Protein AF-A0A976CBL6-F1 (afdb_monomer_lite)

Radius of gyration: 18.39 Å; chains: 1; bounding box: 48×45×44 Å

Structure (mmCIF, N/CA/C/O backbone):
data_AF-A0A976CBL6-F1
#
_entry.id   AF-A0A976CBL6-F1
#
loop_
_atom_site.group_PDB
_atom_site.id
_atom_site.type_symbol
_atom_site.label_atom_id
_atom_site.label_alt_id
_atom_site.label_comp_id
_atom_site.label_asym_id
_atom_site.label_entity_id
_atom_site.label_seq_id
_atom_site.pdbx_PDB_ins_code
_atom_site.Cartn_x
_atom_site.Cartn_y
_atom_site.Cartn_z
_atom_site.occupancy
_atom_site.B_iso_or_equiv
_atom_site.auth_seq_id
_atom_site.auth_comp_id
_atom_site.auth_asym_id
_atom_site.auth_atom_id
_atom_site.pdbx_PDB_model_num
ATOM 1 N N . MET A 1 1 ? -23.216 -5.725 12.776 1.00 38.34 1 MET A N 1
ATOM 2 C CA . MET A 1 1 ? -23.024 -4.599 13.719 1.00 38.34 1 MET A CA 1
ATOM 3 C C . MET A 1 1 ? -21.665 -3.969 13.418 1.00 38.34 1 MET A C 1
ATOM 5 O O . MET A 1 1 ? -20.668 -4.472 13.912 1.00 38.34 1 MET A O 1
ATOM 9 N N . SER A 1 2 ? -21.585 -2.977 12.523 1.00 38.09 2 SER A N 1
ATOM 10 C CA . SER A 1 2 ? -20.286 -2.574 11.928 1.00 38.09 2 SER A CA 1
ATOM 11 C C . SER A 1 2 ? -20.142 -1.092 11.556 1.00 38.09 2 SER A C 1
ATOM 13 O O . SER A 1 2 ? -19.028 -0.582 11.538 1.00 38.09 2 SER A O 1
ATOM 15 N N . ASN A 1 3 ? -21.238 -0.377 11.289 1.00 42.91 3 ASN A N 1
ATOM 16 C CA . ASN A 1 3 ? -21.164 0.936 10.628 1.00 42.91 3 ASN A CA 1
ATOM 17 C C . ASN A 1 3 ? -20.915 2.118 11.585 1.00 42.91 3 ASN A C 1
ATOM 19 O O . ASN A 1 3 ? -20.744 3.242 11.130 1.00 42.91 3 ASN A O 1
ATOM 23 N N . ILE A 1 4 ? -20.892 1.883 12.901 1.00 43.78 4 ILE A N 1
ATOM 24 C CA . ILE A 1 4 ? -20.602 2.919 13.910 1.00 43.78 4 ILE A CA 1
ATOM 25 C C . ILE A 1 4 ? -19.087 3.167 14.001 1.00 43.78 4 ILE A C 1
ATOM 27 O O . ILE A 1 4 ? -18.643 4.292 14.195 1.00 43.78 4 ILE A O 1
ATOM 31 N N . THR A 1 5 ? -18.285 2.115 13.829 1.00 59.94 5 THR A N 1
ATOM 32 C CA . THR A 1 5 ? -16.852 2.111 14.138 1.00 59.94 5 THR A CA 1
ATOM 33 C C . THR A 1 5 ? -16.005 2.902 13.144 1.00 59.94 5 THR A C 1
ATOM 35 O O . THR A 1 5 ? -15.215 3.744 13.560 1.00 59.94 5 THR A O 1
ATOM 38 N N . ILE A 1 6 ? -16.154 2.641 11.841 1.00 54.28 6 ILE A N 1
ATOM 39 C CA . ILE A 1 6 ? -15.352 3.333 10.819 1.00 54.28 6 ILE A CA 1
ATOM 40 C C . ILE A 1 6 ? -15.914 4.737 10.564 1.00 54.28 6 ILE A C 1
ATOM 42 O O . ILE A 1 6 ? -15.155 5.688 10.434 1.00 54.28 6 ILE A O 1
ATOM 46 N N . LYS A 1 7 ? -17.240 4.916 10.654 1.00 60.06 7 LYS A N 1
ATOM 47 C CA . LYS A 1 7 ? -17.870 6.241 10.576 1.00 60.06 7 LYS A CA 1
ATOM 48 C C . LYS A 1 7 ? -17.465 7.176 11.726 1.00 60.06 7 LYS A C 1
ATOM 50 O O . LYS A 1 7 ? -17.404 8.383 11.527 1.00 60.06 7 LYS A O 1
ATOM 55 N N . ALA A 1 8 ? -17.132 6.644 12.904 1.00 59.81 8 ALA A N 1
ATOM 56 C CA . ALA A 1 8 ? -16.505 7.435 13.964 1.00 59.81 8 ALA A CA 1
ATOM 57 C C . ALA A 1 8 ? -15.086 7.895 13.573 1.00 59.81 8 ALA A C 1
ATOM 59 O O . ALA A 1 8 ? -14.796 9.077 13.697 1.00 59.81 8 ALA A O 1
ATOM 60 N N . LEU A 1 9 ? -14.249 7.014 13.004 1.00 61.12 9 LEU A N 1
ATOM 61 C CA . LEU A 1 9 ? -12.934 7.398 12.459 1.00 61.12 9 LEU A CA 1
ATOM 62 C C . LEU A 1 9 ? -13.046 8.458 11.344 1.00 61.12 9 LEU A C 1
ATOM 64 O O . LEU A 1 9 ? -12.246 9.388 11.322 1.00 61.12 9 LEU A O 1
ATOM 68 N N . GLN A 1 10 ? -14.041 8.349 10.454 1.00 62.66 10 GLN A N 1
ATOM 69 C CA . GLN A 1 10 ? -14.337 9.372 9.439 1.00 62.66 10 GLN A CA 1
ATOM 70 C C . GLN A 1 10 ? -14.696 10.716 10.088 1.00 62.66 10 GLN A C 1
ATOM 72 O O . GLN A 1 10 ? -14.130 11.741 9.723 1.00 62.66 10 GLN A O 1
ATOM 77 N N . ASN A 1 11 ? -15.618 10.721 11.057 1.00 62.84 11 ASN A N 1
ATOM 78 C CA . ASN A 1 11 ? -16.069 11.941 11.729 1.00 62.84 11 ASN A CA 1
ATOM 79 C C . ASN A 1 11 ? -14.934 12.623 12.510 1.00 62.84 11 ASN A C 1
ATOM 81 O O . ASN A 1 11 ? -14.744 13.829 12.360 1.00 62.84 11 ASN A O 1
ATOM 85 N N . ASP A 1 12 ? -14.169 11.857 13.295 1.00 63.75 12 ASP A N 1
ATOM 86 C CA . ASP A 1 12 ? -13.005 12.346 14.043 1.00 63.75 12 ASP A CA 1
ATOM 87 C C . ASP A 1 12 ? -11.963 12.950 13.080 1.00 63.75 12 ASP A C 1
ATOM 89 O O . ASP A 1 12 ? -11.396 14.008 13.360 1.00 63.75 12 ASP A O 1
ATOM 93 N N . LEU A 1 13 ? -11.746 12.328 11.911 1.00 60.81 13 LEU A N 1
ATOM 94 C CA . LEU A 1 13 ? -10.816 12.838 10.904 1.00 60.81 13 LEU A CA 1
ATOM 95 C C . LEU A 1 13 ? -11.331 14.095 10.187 1.00 60.81 13 LEU A C 1
ATOM 97 O O . LEU A 1 13 ? -10.558 15.023 9.971 1.00 60.81 13 LEU A O 1
ATOM 101 N N . ILE A 1 14 ? -12.616 14.154 9.830 1.00 62.97 14 ILE A N 1
ATOM 102 C CA . ILE A 1 14 ? -13.220 15.334 9.190 1.00 62.97 14 ILE A CA 1
ATOM 103 C C . ILE A 1 14 ? -13.190 16.530 10.152 1.00 62.97 14 ILE A C 1
ATOM 105 O O . ILE A 1 14 ? -12.855 17.638 9.733 1.00 62.97 14 ILE A O 1
ATOM 109 N N . GLN A 1 15 ? -13.459 16.312 11.445 1.00 59.25 15 GLN A N 1
ATOM 110 C CA . GLN A 1 15 ? -13.287 17.344 12.473 1.00 59.25 15 GLN A CA 1
ATOM 111 C C . GLN A 1 15 ? -11.822 17.763 12.627 1.00 59.25 15 GLN A C 1
ATOM 113 O O . GLN A 1 15 ? -11.553 18.956 12.741 1.00 59.25 15 GLN A O 1
ATOM 118 N N . TRP A 1 16 ? -10.873 16.819 12.584 1.00 57.47 16 TRP A N 1
ATOM 119 C CA . TRP A 1 16 ? -9.447 17.144 12.630 1.00 57.47 16 TRP A CA 1
ATOM 120 C C . TRP A 1 16 ? -9.010 17.984 11.425 1.00 57.47 16 TRP A C 1
ATOM 122 O O . TRP A 1 16 ? -8.455 19.056 11.631 1.00 57.47 16 TRP A O 1
ATOM 132 N N . ILE A 1 17 ? -9.316 17.569 10.189 1.00 52.81 17 ILE A N 1
ATOM 133 C CA . ILE A 1 17 ? -8.960 18.316 8.967 1.00 52.81 17 ILE A CA 1
ATOM 134 C C . ILE A 1 17 ? -9.628 19.696 8.943 1.00 52.81 17 ILE A C 1
ATOM 136 O O . ILE A 1 17 ? -8.964 20.680 8.622 1.00 52.81 17 ILE A O 1
ATOM 140 N N . GLY A 1 18 ? -10.898 19.794 9.350 1.00 54.34 18 GLY A N 1
ATOM 141 C CA . GLY A 1 18 ? -11.602 21.072 9.509 1.00 54.34 18 GLY A CA 1
ATOM 142 C C . GLY A 1 18 ? -11.024 21.986 10.600 1.00 54.34 18 GLY A C 1
ATOM 143 O O . GLY A 1 18 ? -11.320 23.177 10.604 1.00 54.34 18 GLY A O 1
ATOM 144 N N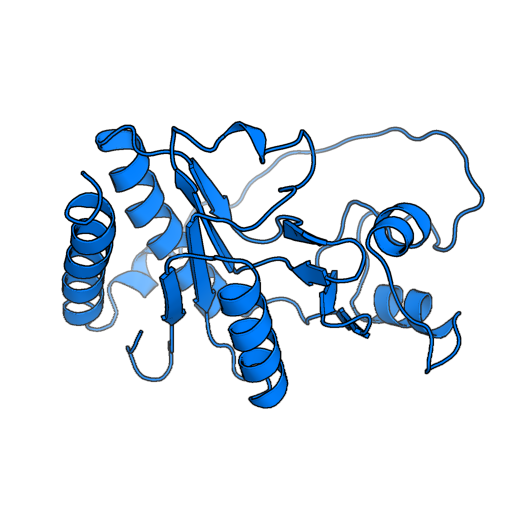 . ALA A 1 19 ? -10.186 21.449 11.493 1.00 50.44 19 ALA A N 1
ATOM 145 C CA . ALA A 1 19 ? -9.440 22.183 12.512 1.00 50.44 19 ALA A CA 1
ATOM 146 C C . ALA A 1 19 ? -7.949 22.393 12.157 1.00 50.44 19 ALA A C 1
ATOM 148 O O . ALA A 1 19 ? -7.219 22.983 12.956 1.00 50.44 19 ALA A O 1
ATOM 149 N N . ILE A 1 20 ? -7.480 21.953 10.977 1.00 50.03 20 ILE A N 1
ATOM 150 C CA . ILE A 1 20 ? -6.146 22.309 10.466 1.00 50.03 20 ILE A CA 1
ATOM 151 C C . ILE A 1 20 ? -6.212 23.711 9.857 1.00 50.03 20 ILE A C 1
ATOM 153 O O . ILE A 1 20 ? -6.393 23.888 8.646 1.00 50.03 20 ILE A O 1
ATOM 157 N N . ASP A 1 21 ? -5.995 24.700 10.718 1.00 48.44 21 ASP A N 1
ATOM 158 C CA . ASP A 1 21 ? -5.453 25.991 10.311 1.00 48.44 21 ASP A CA 1
ATOM 159 C C . ASP A 1 21 ? -3.973 26.119 10.729 1.00 48.44 21 ASP A C 1
ATOM 161 O O . ASP A 1 21 ? -3.437 25.288 11.469 1.00 48.44 21 ASP A O 1
ATOM 165 N N . ASP A 1 22 ? -3.270 27.084 10.144 1.00 59.41 22 ASP A N 1
ATOM 166 C CA . ASP A 1 22 ? -1.825 26.983 9.923 1.00 59.41 22 ASP A CA 1
ATOM 167 C C . ASP A 1 22 ? -0.893 27.136 11.152 1.00 59.41 22 ASP A C 1
ATOM 169 O O . ASP A 1 22 ? -1.266 27.500 12.267 1.00 59.41 22 ASP A O 1
ATOM 173 N N . ALA A 1 23 ? 0.395 26.860 10.908 1.00 41.91 23 ALA A N 1
ATOM 174 C CA . ALA A 1 23 ? 1.555 27.086 11.787 1.00 41.91 23 ALA A CA 1
ATOM 175 C C . ALA A 1 23 ? 1.731 26.217 13.056 1.00 41.91 23 ALA A C 1
ATOM 177 O O . ALA A 1 23 ? 2.869 26.088 13.514 1.00 41.91 23 ALA A O 1
ATOM 178 N N . ALA A 1 24 ? 0.700 25.569 13.611 1.00 41.03 24 ALA A N 1
ATOM 179 C CA . ALA A 1 24 ? 0.871 24.732 14.813 1.00 41.03 24 ALA A CA 1
ATOM 180 C C . ALA A 1 24 ? 1.770 23.496 14.570 1.00 41.03 24 ALA A C 1
ATOM 182 O O . ALA A 1 24 ? 2.713 23.247 15.325 1.00 41.03 24 ALA A O 1
ATOM 183 N N . VAL A 1 25 ? 1.520 22.761 13.478 1.00 46.16 25 VAL A N 1
ATOM 184 C CA . VAL A 1 25 ? 2.235 21.519 13.106 1.00 46.16 25 VAL A CA 1
ATOM 185 C C . VAL A 1 25 ? 3.737 21.762 12.896 1.00 46.16 25 VAL A C 1
ATOM 187 O O . VAL A 1 25 ? 4.574 20.993 13.371 1.00 46.16 25 VAL A O 1
ATOM 190 N N . LEU A 1 26 ? 4.093 22.892 12.273 1.00 39.62 26 LEU A N 1
ATOM 191 C CA . LEU A 1 26 ? 5.479 23.286 11.985 1.00 39.62 26 LEU A CA 1
ATOM 192 C C . LEU A 1 26 ? 6.365 23.405 13.237 1.00 39.62 26 LEU A C 1
ATOM 194 O O . LEU A 1 26 ? 7.584 23.259 13.144 1.00 39.62 26 LEU A O 1
ATOM 198 N N . LYS A 1 27 ? 5.783 23.673 14.413 1.00 37.91 27 LYS A N 1
ATOM 199 C CA . LYS A 1 27 ? 6.546 24.018 15.622 1.00 37.91 27 LYS A CA 1
ATOM 200 C C . LYS A 1 27 ? 7.119 22.805 16.368 1.00 37.91 27 LYS A C 1
ATOM 202 O O . LYS A 1 27 ? 8.095 22.957 17.099 1.00 37.91 27 LYS A O 1
ATOM 207 N N . ASN A 1 28 ? 6.572 21.607 16.148 1.00 34.94 28 ASN A N 1
ATOM 208 C CA . ASN A 1 28 ? 7.024 20.372 16.807 1.00 34.94 28 ASN A CA 1
ATOM 209 C C . ASN A 1 28 ? 8.210 19.680 16.098 1.00 34.94 28 ASN A C 1
ATOM 211 O O . ASN A 1 28 ? 8.782 18.736 16.639 1.00 34.94 28 ASN A O 1
ATOM 215 N N . LEU A 1 29 ? 8.629 20.158 14.921 1.00 38.09 29 LEU A N 1
ATOM 216 C CA . LEU A 1 29 ? 9.638 19.510 14.064 1.00 38.09 29 LEU A CA 1
ATOM 217 C C . LEU A 1 29 ? 11.110 19.734 14.488 1.00 38.09 29 LEU A C 1
ATOM 219 O O . LEU A 1 29 ? 12.025 19.337 13.767 1.00 38.09 29 LEU A O 1
ATOM 223 N N . LEU A 1 30 ? 11.368 20.374 15.637 1.00 29.70 30 LEU A N 1
ATOM 224 C CA . LEU A 1 30 ? 12.698 20.888 16.018 1.00 29.70 30 LEU A CA 1
ATOM 225 C C . LEU A 1 30 ? 13.431 20.119 17.139 1.00 29.70 30 LEU A C 1
ATOM 227 O O . LEU A 1 30 ? 14.377 20.642 17.735 1.00 29.70 30 LEU A O 1
ATOM 231 N N . HIS A 1 31 ? 13.052 18.867 17.420 1.00 29.44 31 HIS A N 1
ATOM 232 C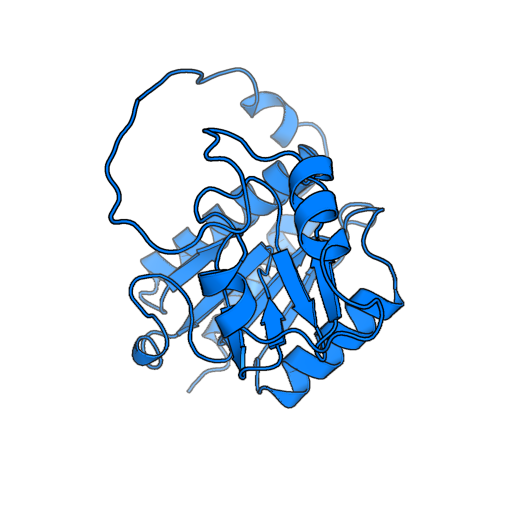 CA . HIS A 1 31 ? 13.790 18.002 18.353 1.00 29.44 31 HIS A CA 1
ATOM 233 C C . HIS A 1 31 ? 13.786 16.511 17.966 1.00 29.44 31 HIS A C 1
ATOM 235 O O . HIS A 1 31 ? 13.043 16.089 17.091 1.00 29.44 31 HIS A O 1
ATOM 241 N N . LEU A 1 32 ? 14.622 15.727 18.668 1.00 28.44 32 LEU A N 1
ATOM 242 C CA . LEU A 1 32 ? 14.787 14.259 18.582 1.00 28.44 32 LEU A CA 1
ATOM 243 C C . LEU A 1 32 ? 15.548 13.721 17.344 1.00 28.44 32 LEU A C 1
ATOM 245 O O . LEU A 1 32 ? 14.972 13.350 16.327 1.00 28.44 32 LEU A O 1
ATOM 249 N N . LYS A 1 33 ? 16.880 13.568 17.471 1.00 29.94 33 LYS A N 1
ATOM 250 C CA . LYS A 1 33 ? 17.731 12.884 16.471 1.00 29.94 33 LYS A CA 1
ATOM 251 C C . LYS A 1 33 ? 18.867 12.067 17.119 1.00 29.94 33 LYS A C 1
ATOM 253 O O . LYS A 1 33 ? 19.896 12.637 17.473 1.00 29.94 33 LYS A O 1
ATOM 258 N N . LYS A 1 34 ? 18.665 10.746 17.284 1.00 29.28 34 LYS A N 1
ATOM 259 C CA . LYS A 1 34 ? 19.616 9.641 17.634 1.00 29.28 34 LYS A CA 1
ATOM 260 C C . LYS A 1 34 ? 18.774 8.394 18.010 1.00 29.28 34 LYS A C 1
ATOM 262 O O . LYS A 1 34 ? 17.690 8.588 18.540 1.00 29.28 34 LYS A O 1
ATOM 267 N N . LYS A 1 35 ? 19.183 7.120 17.878 1.00 30.72 35 LYS A N 1
ATOM 268 C CA . LYS A 1 35 ? 20.249 6.398 17.126 1.00 30.72 35 LYS A CA 1
ATOM 269 C C . LYS A 1 35 ? 20.109 4.895 17.479 1.00 30.72 35 LYS A C 1
ATOM 271 O O . LYS A 1 35 ? 20.081 4.643 18.676 1.00 30.72 35 LYS A O 1
ATOM 276 N N . TYR A 1 36 ? 20.151 3.928 16.541 1.00 26.02 36 TYR A N 1
ATOM 277 C CA . TYR A 1 36 ? 20.736 2.580 16.794 1.00 26.02 36 TYR A CA 1
ATOM 278 C C . TYR A 1 36 ? 20.996 1.720 15.530 1.00 26.02 36 TYR A C 1
ATOM 280 O O . TYR A 1 36 ? 20.542 2.079 14.447 1.00 26.02 36 TYR A O 1
ATOM 288 N N . ASN A 1 37 ? 21.750 0.615 15.692 1.00 28.52 37 ASN A N 1
ATOM 289 C CA . ASN A 1 37 ? 22.296 -0.302 14.666 1.00 28.52 37 ASN A CA 1
ATOM 290 C C . ASN A 1 37 ? 22.460 -1.740 15.252 1.00 28.52 37 ASN A C 1
ATOM 292 O O . ASN A 1 37 ? 22.661 -1.852 16.457 1.00 28.52 37 ASN A O 1
ATOM 296 N N . ASP A 1 38 ? 22.454 -2.867 14.519 1.00 36.22 38 ASP A N 1
ATOM 297 C CA . ASP A 1 38 ? 22.184 -3.069 13.080 1.00 36.22 38 ASP A CA 1
ATOM 298 C C . ASP A 1 38 ? 21.169 -4.232 12.811 1.00 36.22 38 ASP A C 1
ATOM 300 O O . ASP A 1 38 ? 19.990 -3.986 13.044 1.00 36.22 38 ASP A O 1
ATOM 304 N N . ASP A 1 39 ? 21.411 -5.497 12.406 1.00 37.22 39 ASP A N 1
ATOM 305 C CA . ASP A 1 39 ? 22.588 -6.254 11.925 1.00 37.22 39 ASP A CA 1
ATOM 306 C C . ASP A 1 39 ? 22.175 -7.507 11.075 1.00 37.22 39 ASP A C 1
ATOM 308 O O . ASP A 1 39 ? 21.005 -7.781 10.808 1.00 37.22 39 ASP A O 1
ATOM 312 N N . ASN A 1 40 ? 23.194 -8.233 10.609 1.00 34.97 40 ASN A N 1
ATOM 313 C CA . ASN A 1 40 ? 23.333 -9.485 9.849 1.00 34.97 40 ASN A CA 1
ATOM 314 C C . ASN A 1 40 ? 22.466 -10.728 10.227 1.00 34.97 40 ASN A C 1
ATOM 316 O O . ASN A 1 40 ? 21.817 -10.777 11.261 1.00 34.97 40 ASN A O 1
ATOM 320 N N . LYS A 1 41 ? 22.422 -11.838 9.452 1.00 37.19 41 LYS A N 1
ATOM 321 C CA . LYS A 1 41 ? 23.271 -12.350 8.334 1.00 37.19 41 LYS A CA 1
ATOM 322 C C . LYS A 1 41 ? 22.448 -13.189 7.319 1.00 37.19 41 LYS A C 1
ATOM 324 O O . LYS A 1 41 ? 21.246 -13.369 7.486 1.00 37.19 41 LYS A O 1
ATOM 329 N N . LYS A 1 42 ? 23.072 -13.709 6.245 1.00 40.78 42 LYS A N 1
ATOM 330 C CA . LYS A 1 42 ? 22.382 -14.285 5.057 1.00 40.78 42 LYS A CA 1
ATOM 331 C C . LYS A 1 42 ? 22.812 -15.726 4.715 1.00 40.78 42 LYS A C 1
ATOM 333 O O . LYS A 1 42 ? 23.893 -16.160 5.097 1.00 40.78 42 LYS A O 1
ATOM 338 N N . LYS A 1 43 ? 21.998 -16.441 3.919 1.00 36.59 43 LYS A N 1
ATOM 339 C CA . LYS A 1 43 ? 22.359 -17.695 3.213 1.00 36.59 43 LYS A CA 1
ATOM 340 C C . LYS A 1 43 ? 22.295 -17.488 1.692 1.00 36.59 43 LYS A C 1
ATOM 342 O O . LYS A 1 43 ? 21.471 -16.712 1.210 1.00 36.59 43 LYS A O 1
ATOM 347 N N . ASN A 1 44 ? 23.167 -18.157 0.935 1.00 35.22 44 ASN A N 1
ATOM 348 C CA . ASN A 1 44 ? 23.350 -17.888 -0.496 1.00 35.22 44 ASN A CA 1
ATOM 349 C C . ASN A 1 44 ? 22.263 -18.507 -1.397 1.00 35.22 44 ASN A C 1
ATOM 351 O O . ASN A 1 44 ? 21.975 -19.698 -1.334 1.00 35.22 44 ASN A O 1
ATOM 355 N N . LYS A 1 45 ? 21.748 -17.682 -2.315 1.00 46.88 45 LYS A N 1
ATOM 356 C CA . LYS A 1 45 ? 21.128 -18.054 -3.599 1.00 46.88 45 LYS A CA 1
ATOM 357 C C . LYS A 1 45 ? 21.701 -17.116 -4.674 1.00 46.88 45 LYS A C 1
ATOM 359 O O . LYS A 1 45 ? 22.264 -16.081 -4.321 1.00 46.88 45 LYS A O 1
ATOM 364 N N . LYS A 1 46 ? 21.586 -17.460 -5.964 1.00 45.81 46 LYS A N 1
ATOM 365 C CA . LYS A 1 46 ? 22.084 -16.642 -7.094 1.00 45.81 46 LYS A CA 1
ATOM 366 C C . LYS A 1 46 ? 21.459 -15.236 -7.044 1.00 45.81 46 LYS A C 1
ATOM 368 O O . LYS A 1 46 ? 20.248 -15.108 -7.196 1.00 45.81 46 LYS A O 1
ATOM 373 N N . LYS A 1 47 ? 22.269 -14.206 -6.771 1.00 60.38 47 LYS A N 1
ATOM 374 C CA . LYS A 1 47 ? 21.797 -12.843 -6.458 1.00 60.38 47 LYS A CA 1
ATOM 375 C C . LYS A 1 47 ? 21.618 -12.028 -7.738 1.00 60.38 47 LYS A C 1
ATOM 377 O O . LYS A 1 47 ? 22.475 -12.053 -8.616 1.00 60.38 47 LYS A O 1
ATOM 382 N N . TYR A 1 48 ? 20.512 -11.292 -7.831 1.00 70.19 48 TYR A N 1
ATOM 383 C CA . TYR A 1 48 ? 20.191 -10.437 -8.984 1.00 70.19 48 TYR A CA 1
ATOM 384 C C . TYR A 1 48 ? 20.687 -8.989 -8.802 1.00 70.19 48 TYR A C 1
ATOM 386 O O . TYR A 1 48 ? 20.651 -8.188 -9.740 1.00 70.19 48 TYR A O 1
ATOM 394 N N . PHE A 1 49 ? 21.218 -8.684 -7.618 1.00 75.31 49 PHE A N 1
ATOM 395 C CA . PHE A 1 49 ? 21.755 -7.405 -7.167 1.00 75.31 49 PHE A CA 1
ATOM 396 C C . PHE A 1 49 ? 23.034 -7.630 -6.342 1.00 75.31 49 PHE A C 1
ATOM 398 O O . PHE A 1 49 ? 23.216 -8.689 -5.737 1.00 75.31 49 PHE A O 1
ATOM 405 N N . GLU A 1 50 ? 23.909 -6.627 -6.323 1.00 78.19 50 GLU A N 1
ATOM 406 C CA . GLU A 1 50 ? 25.018 -6.512 -5.365 1.00 78.19 50 GLU A CA 1
ATOM 407 C C . GLU A 1 50 ? 24.459 -6.237 -3.969 1.00 78.19 50 GLU A C 1
ATOM 409 O O . GLU A 1 50 ? 23.446 -5.553 -3.843 1.00 78.19 50 GLU A O 1
ATOM 414 N N . GLU A 1 51 ? 25.110 -6.713 -2.910 1.00 80.25 51 GLU A N 1
ATOM 415 C CA . GLU A 1 51 ? 24.605 -6.486 -1.556 1.00 80.25 51 GLU A CA 1
ATOM 416 C C . GLU A 1 51 ? 25.015 -5.114 -1.012 1.00 80.25 51 GLU A C 1
ATOM 418 O O . GLU A 1 51 ? 26.193 -4.851 -0.791 1.00 80.25 51 GLU A O 1
ATOM 423 N N . LYS A 1 52 ? 24.020 -4.259 -0.761 1.00 80.94 52 LYS A N 1
ATOM 424 C CA . LYS A 1 52 ? 24.178 -2.898 -0.236 1.00 80.94 52 LYS A CA 1
ATOM 425 C C . LYS A 1 52 ? 23.347 -2.704 1.037 1.00 80.94 52 LYS A C 1
ATOM 427 O O . LYS A 1 52 ? 22.315 -3.355 1.229 1.00 80.94 52 LYS A O 1
ATOM 432 N N . SER A 1 53 ? 23.788 -1.790 1.900 1.00 79.88 53 SER A N 1
ATOM 433 C CA . SER A 1 53 ? 23.009 -1.286 3.043 1.00 79.88 53 SER A CA 1
ATOM 434 C C . SER A 1 53 ? 21.830 -0.413 2.590 1.00 79.88 53 SER A C 1
ATOM 436 O O . SER A 1 53 ? 20.762 -0.445 3.199 1.00 79.88 53 SER A O 1
ATOM 438 N N . TYR A 1 54 ? 22.007 0.302 1.477 1.00 81.44 54 TYR A N 1
ATOM 439 C CA . TYR A 1 54 ? 21.040 1.199 0.850 1.00 81.44 54 TYR A CA 1
ATOM 440 C C . TYR A 1 54 ? 20.922 0.899 -0.653 1.00 81.44 54 TYR A C 1
ATOM 442 O O . TYR A 1 54 ? 21.936 0.655 -1.310 1.00 81.44 54 TYR A O 1
ATOM 450 N N . TYR A 1 55 ? 19.707 0.953 -1.207 1.00 87.19 55 TYR A N 1
ATOM 451 C CA . TYR A 1 55 ? 19.459 0.787 -2.642 1.00 87.19 55 TYR A CA 1
ATOM 452 C C . TYR A 1 55 ? 18.737 2.007 -3.194 1.00 87.19 55 TYR A C 1
ATOM 454 O O . TYR A 1 55 ? 17.574 2.255 -2.878 1.00 87.19 55 TYR A O 1
ATOM 462 N N . SER A 1 56 ? 19.414 2.744 -4.071 1.00 89.12 56 SER A N 1
ATOM 463 C CA . SER A 1 56 ? 18.811 3.907 -4.711 1.00 89.12 56 SER A CA 1
ATOM 464 C C . SER A 1 56 ? 17.709 3.501 -5.691 1.00 89.12 56 SER A C 1
ATOM 466 O O . SER A 1 56 ? 17.737 2.420 -6.289 1.00 89.12 56 SER A O 1
ATOM 468 N N . LEU A 1 57 ? 16.802 4.434 -5.983 1.00 89.12 57 LEU A N 1
ATOM 469 C CA . LEU A 1 57 ? 15.848 4.342 -7.091 1.00 89.12 57 LEU A CA 1
ATOM 470 C C . LEU A 1 57 ? 16.521 3.951 -8.425 1.00 89.12 57 LEU A C 1
ATOM 472 O O . LEU A 1 57 ? 15.897 3.303 -9.267 1.00 89.12 57 LEU A O 1
ATOM 476 N N . ALA A 1 58 ? 17.794 4.313 -8.623 1.00 91.44 58 ALA A N 1
ATOM 477 C CA . ALA A 1 58 ? 18.575 3.918 -9.790 1.00 91.44 58 ALA A CA 1
ATOM 478 C C . ALA A 1 58 ? 19.039 2.450 -9.730 1.00 91.44 58 ALA A C 1
ATOM 480 O O . ALA A 1 58 ? 18.995 1.777 -10.757 1.00 91.44 58 ALA A O 1
ATOM 481 N N . ASP A 1 59 ? 19.432 1.922 -8.565 1.00 92.19 59 ASP A N 1
ATOM 482 C CA . ASP A 1 59 ? 19.759 0.497 -8.385 1.00 92.19 59 ASP A CA 1
ATOM 483 C C . ASP A 1 59 ? 18.527 -0.388 -8.622 1.00 92.19 59 ASP A C 1
ATOM 485 O O . ASP A 1 59 ? 18.599 -1.364 -9.368 1.00 92.19 59 ASP A O 1
ATOM 489 N N . LEU A 1 60 ? 17.367 -0.009 -8.080 1.00 93.00 60 LEU A N 1
ATOM 490 C CA . LEU A 1 60 ? 16.119 -0.757 -8.277 1.00 93.00 60 LEU A CA 1
ATOM 491 C C . LEU A 1 60 ? 15.669 -0.725 -9.750 1.00 93.00 60 LEU A C 1
ATOM 493 O O . LEU A 1 60 ? 15.317 -1.756 -10.326 1.00 93.00 60 LEU A O 1
ATOM 497 N N . LYS A 1 61 ? 15.798 0.428 -10.423 1.00 93.12 61 LYS A N 1
ATOM 498 C CA . LYS A 1 61 ? 15.576 0.533 -11.877 1.00 93.12 61 LYS A CA 1
ATOM 499 C C . LYS A 1 61 ? 16.613 -0.252 -12.698 1.00 93.12 61 LYS A C 1
ATOM 501 O O . LYS A 1 61 ? 16.265 -0.737 -13.774 1.00 93.12 61 LYS A O 1
ATOM 506 N N . LYS A 1 62 ? 17.852 -0.439 -12.218 1.00 93.75 62 LYS A N 1
ATOM 507 C CA . LYS A 1 62 ? 18.836 -1.354 -12.838 1.00 93.75 62 LYS A CA 1
ATOM 508 C C . LYS A 1 62 ? 18.423 -2.824 -12.699 1.00 93.75 62 LYS A C 1
ATOM 510 O O . LYS A 1 62 ? 18.690 -3.576 -13.628 1.00 93.75 62 LYS A O 1
ATOM 515 N N . ILE A 1 63 ? 17.770 -3.239 -11.605 1.00 93.19 63 ILE A N 1
ATOM 516 C CA . ILE A 1 63 ? 17.229 -4.607 -11.460 1.00 93.19 63 ILE A CA 1
ATOM 517 C C . ILE A 1 63 ? 16.141 -4.853 -12.512 1.00 93.19 63 ILE A C 1
ATOM 519 O O . ILE A 1 63 ? 16.244 -5.810 -13.276 1.00 93.19 63 ILE A O 1
ATOM 523 N N . VAL A 1 64 ? 15.150 -3.959 -12.620 1.00 95.00 64 VAL A N 1
ATOM 524 C CA . VAL A 1 64 ? 14.055 -4.082 -13.607 1.00 95.00 64 VAL A CA 1
ATOM 525 C C . VAL A 1 64 ? 14.579 -4.117 -15.046 1.00 95.00 64 VAL A C 1
ATOM 527 O O . VAL A 1 64 ? 14.135 -4.946 -15.835 1.00 95.00 64 VAL A O 1
ATOM 530 N N . LYS A 1 65 ? 15.583 -3.293 -15.379 1.00 95.00 65 LYS A N 1
ATOM 531 C CA . LYS A 1 65 ? 16.226 -3.266 -16.708 1.00 95.00 65 LYS A CA 1
ATOM 532 C C . LYS A 1 65 ? 16.940 -4.566 -17.120 1.00 95.00 65 LYS A C 1
ATOM 534 O O . LYS A 1 65 ? 17.358 -4.656 -18.269 1.00 95.00 65 LYS A O 1
ATOM 539 N N . LYS A 1 66 ? 17.086 -5.564 -16.236 1.00 94.69 66 LYS A N 1
ATOM 540 C CA . LYS A 1 66 ? 17.619 -6.901 -16.581 1.00 94.69 66 LYS A CA 1
ATOM 541 C C . LYS A 1 66 ? 16.574 -7.832 -17.212 1.00 94.69 66 LYS A C 1
ATOM 543 O O . LYS A 1 66 ? 16.918 -8.955 -17.571 1.00 94.69 66 LYS A O 1
ATOM 548 N N . PHE A 1 67 ? 15.320 -7.395 -17.324 1.00 96.31 67 PHE A N 1
ATOM 549 C CA . PHE A 1 67 ? 14.205 -8.186 -17.843 1.00 96.31 67 PHE A CA 1
ATOM 550 C C . PHE A 1 67 ? 13.567 -7.528 -19.083 1.00 96.31 67 PHE A C 1
ATOM 552 O O . PHE A 1 67 ? 13.711 -6.316 -19.269 1.00 96.31 67 PHE A O 1
ATOM 559 N N . PRO A 1 68 ? 12.843 -8.295 -19.924 1.00 95.62 68 PRO A N 1
ATOM 560 C CA . PRO A 1 68 ? 12.058 -7.748 -21.032 1.00 95.62 68 PRO A CA 1
ATOM 561 C C . PRO A 1 68 ? 11.050 -6.681 -20.576 1.00 95.62 68 PRO A C 1
ATOM 563 O O . PRO A 1 68 ? 10.508 -6.760 -19.471 1.00 95.62 68 PRO A O 1
ATOM 566 N N . LYS A 1 69 ? 10.780 -5.681 -21.429 1.00 91.31 69 LYS A N 1
ATOM 567 C CA . LYS A 1 69 ? 9.876 -4.549 -21.117 1.00 91.31 69 LYS A CA 1
ATOM 568 C C . LYS A 1 69 ? 8.431 -4.988 -20.855 1.00 91.31 69 LYS A C 1
ATOM 570 O O . LYS A 1 69 ? 7.710 -4.328 -20.118 1.00 91.31 69 LYS A O 1
ATOM 575 N N . ASP A 1 70 ? 8.033 -6.081 -21.486 1.00 93.94 70 ASP A N 1
ATOM 576 C CA . ASP A 1 70 ? 6.735 -6.746 -21.429 1.00 93.94 70 ASP A CA 1
ATOM 577 C C . ASP A 1 70 ? 6.629 -7.774 -20.289 1.00 93.94 70 ASP A C 1
ATOM 579 O O . ASP A 1 70 ? 5.556 -8.357 -20.101 1.00 93.94 70 ASP A O 1
ATOM 583 N N . LYS A 1 71 ? 7.704 -7.982 -19.501 1.00 96.56 71 LYS A N 1
ATOM 584 C CA . LYS A 1 71 ? 7.700 -8.917 -18.370 1.00 96.56 71 LYS A CA 1
ATOM 585 C C . LYS A 1 71 ? 6.485 -8.661 -17.480 1.00 96.56 71 LYS A C 1
ATOM 587 O O . LYS A 1 71 ? 6.366 -7.613 -16.847 1.00 96.56 71 LYS A O 1
ATOM 592 N N . LYS A 1 72 ? 5.658 -9.695 -17.337 1.00 98.00 72 LYS A N 1
ATOM 593 C CA . LYS A 1 72 ? 4.679 -9.799 -16.259 1.00 98.00 72 LYS A CA 1
ATOM 594 C C . LYS A 1 72 ? 5.417 -10.050 -14.947 1.00 98.00 72 LYS A C 1
ATOM 596 O O . LYS A 1 72 ? 6.207 -10.994 -14.848 1.00 98.00 72 LYS A O 1
ATOM 601 N N . TRP A 1 73 ? 5.218 -9.175 -13.970 1.00 98.19 73 TRP A N 1
ATOM 602 C CA . TRP A 1 73 ? 5.767 -9.310 -12.623 1.00 98.19 73 TRP A CA 1
ATOM 603 C C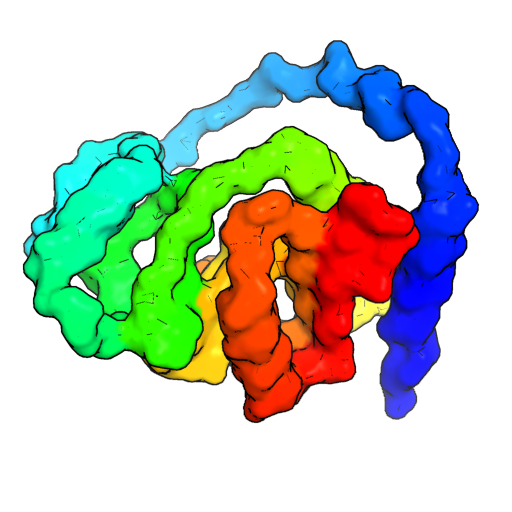 . TRP A 1 73 ? 4.748 -9.980 -11.710 1.00 98.19 73 TRP A C 1
ATOM 605 O O . TRP A 1 73 ? 3.555 -9.709 -11.821 1.00 98.19 73 TRP A O 1
ATOM 615 N N . LYS A 1 74 ? 5.230 -10.850 -10.823 1.00 98.00 74 LYS A N 1
ATOM 616 C CA . LYS A 1 74 ? 4.444 -11.507 -9.775 1.00 98.00 74 LYS A CA 1
ATOM 617 C C . LYS A 1 74 ? 5.083 -11.307 -8.402 1.00 98.00 74 LYS A C 1
ATOM 619 O O . LYS A 1 74 ? 6.289 -11.088 -8.317 1.00 98.00 74 LYS A O 1
ATOM 624 N N . PHE A 1 75 ? 4.319 -11.466 -7.322 1.00 96.25 75 PHE A N 1
ATOM 625 C CA . PHE A 1 75 ? 4.797 -11.354 -5.932 1.00 96.25 75 PHE A CA 1
ATOM 626 C C . PHE A 1 75 ? 6.108 -12.128 -5.670 1.00 96.25 75 PHE A C 1
ATOM 628 O O . PHE A 1 75 ? 7.053 -11.611 -5.071 1.00 96.25 75 PHE A O 1
ATOM 635 N N . GLN A 1 76 ? 6.219 -13.348 -6.207 1.00 94.75 76 GLN A N 1
ATOM 636 C CA . GLN A 1 76 ? 7.420 -14.181 -6.073 1.00 94.75 76 GLN A CA 1
ATOM 637 C C . GLN A 1 76 ? 8.674 -13.575 -6.734 1.00 94.75 76 GLN A C 1
ATOM 639 O O . GLN A 1 76 ? 9.788 -13.854 -6.290 1.00 94.75 76 GLN A O 1
ATOM 644 N N . ASP A 1 77 ? 8.527 -12.733 -7.764 1.00 96.06 77 ASP A N 1
ATOM 645 C CA . ASP A 1 77 ? 9.650 -12.031 -8.395 1.00 96.06 77 ASP A CA 1
ATOM 646 C C . ASP A 1 77 ? 10.262 -10.981 -7.457 1.00 96.06 77 ASP A C 1
ATOM 648 O O . ASP A 1 77 ? 11.473 -10.770 -7.505 1.00 96.06 77 ASP A O 1
ATOM 652 N N . ILE A 1 78 ? 9.469 -10.362 -6.572 1.00 94.62 78 ILE A N 1
ATOM 653 C CA . ILE A 1 78 ? 9.980 -9.415 -5.568 1.00 94.62 78 ILE A CA 1
ATOM 654 C C . ILE A 1 78 ? 10.893 -10.158 -4.591 1.00 94.62 78 ILE A C 1
ATOM 656 O O . ILE A 1 78 ? 12.078 -9.846 -4.485 1.00 94.62 78 ILE A O 1
ATOM 660 N N . ILE A 1 79 ? 10.386 -11.242 -3.995 1.00 91.06 79 ILE A N 1
ATOM 661 C CA . ILE A 1 79 ? 11.130 -12.112 -3.066 1.00 91.06 79 ILE A CA 1
ATOM 662 C C . ILE A 1 79 ? 12.422 -12.674 -3.697 1.00 91.06 79 ILE A C 1
ATOM 664 O O . ILE A 1 79 ? 13.402 -12.933 -2.992 1.00 91.06 79 ILE A O 1
ATOM 668 N N . LYS A 1 80 ? 12.426 -12.897 -5.017 1.00 92.50 80 LYS A N 1
ATOM 669 C CA . LYS A 1 80 ? 13.512 -13.561 -5.754 1.00 92.50 80 LYS A CA 1
ATOM 670 C C . LYS A 1 80 ? 14.544 -12.598 -6.353 1.00 92.50 80 LYS A C 1
ATOM 672 O O . LYS A 1 80 ? 15.716 -12.968 -6.440 1.00 92.50 80 LYS A O 1
ATOM 677 N N . TYR A 1 81 ? 14.133 -11.407 -6.795 1.00 93.69 81 TYR A N 1
ATOM 678 C CA . TYR A 1 81 ? 14.983 -10.480 -7.555 1.00 93.69 81 TYR A CA 1
ATOM 679 C C . TYR A 1 81 ? 15.280 -9.158 -6.846 1.00 93.69 81 TYR A C 1
ATOM 681 O O . TYR A 1 81 ? 16.227 -8.489 -7.259 1.00 93.69 81 TYR A O 1
ATOM 689 N N . PHE A 1 82 ? 14.533 -8.780 -5.805 1.00 92.88 82 PHE A N 1
ATOM 690 C CA . PHE A 1 82 ? 14.751 -7.533 -5.069 1.00 92.88 82 PHE A CA 1
ATOM 691 C C . PHE A 1 82 ? 15.426 -7.760 -3.699 1.00 92.88 82 PHE A C 1
ATOM 693 O O . PHE A 1 82 ? 15.302 -8.833 -3.099 1.00 92.88 82 PHE A O 1
ATOM 700 N N . PRO A 1 83 ? 16.168 -6.760 -3.187 1.00 89.31 83 PRO A N 1
ATOM 701 C CA . PRO A 1 83 ? 16.600 -6.725 -1.793 1.00 89.31 83 PRO A CA 1
ATOM 702 C C . PRO A 1 83 ? 15.415 -6.632 -0.823 1.00 89.31 83 PRO A C 1
ATOM 704 O O . PRO A 1 83 ? 14.337 -6.184 -1.196 1.00 89.31 83 PRO A O 1
ATOM 707 N N . LYS A 1 84 ? 15.639 -6.984 0.450 1.00 79.50 84 LYS A N 1
ATOM 708 C CA . LYS A 1 84 ? 14.630 -6.841 1.519 1.00 79.50 84 LYS A CA 1
ATOM 709 C C . LYS A 1 84 ? 14.637 -5.469 2.201 1.00 79.50 84 LYS A C 1
ATOM 711 O O . LYS A 1 84 ? 13.621 -5.037 2.724 1.00 79.50 84 LYS A O 1
ATOM 716 N N . ASN A 1 85 ? 15.787 -4.799 2.233 1.00 77.38 85 ASN A N 1
ATOM 717 C CA . ASN A 1 85 ? 16.001 -3.506 2.884 1.00 77.38 85 ASN A CA 1
ATOM 718 C C . ASN A 1 85 ? 15.813 -2.352 1.884 1.00 77.38 85 ASN A C 1
ATOM 720 O O . ASN A 1 85 ? 16.775 -1.677 1.517 1.00 77.38 85 ASN A O 1
ATOM 724 N N . LEU A 1 86 ? 14.579 -2.176 1.404 1.00 84.81 86 LEU A N 1
ATOM 725 C CA . LEU A 1 86 ? 14.208 -1.167 0.409 1.00 84.81 86 LEU A CA 1
ATOM 726 C C . LEU A 1 86 ? 13.822 0.165 1.070 1.00 84.81 86 LEU A C 1
ATOM 728 O O . LEU A 1 86 ? 13.025 0.190 2.000 1.00 84.81 86 LEU A O 1
ATOM 732 N N . GLN A 1 87 ? 14.352 1.277 0.553 1.00 82.50 87 GLN A N 1
ATOM 733 C CA . GLN A 1 87 ? 13.988 2.649 0.958 1.00 82.50 87 GLN A CA 1
ATOM 734 C C . GLN A 1 87 ? 12.975 3.314 0.001 1.00 82.50 87 GLN A C 1
ATOM 736 O O . GLN A 1 87 ? 12.693 4.510 0.099 1.00 82.50 87 GLN A O 1
ATOM 741 N N . HIS A 1 88 ? 12.452 2.543 -0.951 1.00 89.31 88 HIS A N 1
ATOM 742 C CA . HIS A 1 88 ? 11.506 2.957 -1.982 1.00 89.31 88 HIS A CA 1
ATOM 743 C C . HIS A 1 88 ? 10.407 1.899 -2.084 1.00 89.31 88 HIS A C 1
ATOM 745 O O . HIS A 1 88 ? 10.729 0.708 -2.055 1.00 89.31 88 HIS A O 1
ATOM 751 N N . LYS A 1 89 ? 9.143 2.316 -2.253 1.00 92.56 89 LYS A N 1
ATOM 752 C CA . LYS A 1 89 ? 8.051 1.371 -2.522 1.00 92.56 89 LYS A CA 1
ATOM 753 C C . LYS A 1 89 ? 8.312 0.643 -3.845 1.00 92.56 89 LYS A C 1
ATOM 755 O O . LYS A 1 89 ? 8.661 1.282 -4.845 1.00 92.56 89 LYS A O 1
ATOM 760 N N . VAL A 1 90 ? 8.150 -0.678 -3.834 1.00 95.12 90 VAL A N 1
ATOM 761 C CA . VAL A 1 90 ? 8.225 -1.549 -5.013 1.00 95.12 90 VAL A CA 1
ATOM 762 C C . VAL A 1 90 ? 6.916 -2.322 -5.083 1.00 95.12 90 VAL A C 1
ATOM 764 O O . VAL A 1 90 ? 6.728 -3.309 -4.380 1.00 95.12 90 VAL A O 1
ATOM 767 N N . GLU A 1 91 ? 6.013 -1.824 -5.914 1.00 95.94 91 GLU A N 1
ATOM 768 C CA . GLU A 1 91 ? 4.646 -2.315 -6.067 1.00 95.94 91 GLU A CA 1
ATOM 769 C C . GLU A 1 91 ? 4.518 -3.079 -7.396 1.00 95.94 91 GLU A C 1
ATOM 771 O O . GLU A 1 91 ? 5.309 -2.894 -8.329 1.00 95.94 91 GLU A O 1
ATOM 776 N N . ILE A 1 92 ? 3.519 -3.947 -7.499 1.00 97.94 92 ILE A N 1
ATOM 777 C CA . ILE A 1 92 ? 3.094 -4.588 -8.738 1.00 97.94 92 ILE A CA 1
ATOM 778 C C . ILE A 1 92 ? 1.606 -4.300 -8.895 1.00 97.94 92 ILE A C 1
ATOM 780 O O . ILE A 1 92 ? 0.819 -4.812 -8.112 1.00 97.94 92 ILE A O 1
ATOM 784 N N . LEU A 1 93 ? 1.233 -3.571 -9.945 1.00 96.81 93 LEU A N 1
ATOM 785 C CA . LEU A 1 93 ? -0.160 -3.258 -10.262 1.00 96.81 93 LEU A CA 1
ATOM 786 C C . LEU A 1 93 ? -0.518 -3.867 -11.617 1.00 96.81 93 LEU A C 1
ATOM 788 O O . LEU A 1 93 ? 0.063 -3.498 -12.642 1.00 96.81 93 LEU A O 1
ATOM 792 N N . ASN A 1 94 ? -1.447 -4.824 -11.647 1.00 96.25 94 ASN A N 1
ATOM 793 C CA . ASN A 1 94 ? -1.846 -5.556 -12.855 1.00 96.25 94 ASN A CA 1
ATOM 794 C C . ASN A 1 94 ? -0.628 -6.095 -13.647 1.00 96.25 94 ASN A C 1
ATOM 796 O O . ASN A 1 94 ? -0.452 -5.797 -14.835 1.00 96.25 94 ASN A O 1
ATOM 800 N N . ASN A 1 95 ? 0.253 -6.844 -12.967 1.00 97.75 95 ASN A N 1
ATOM 801 C CA . ASN A 1 95 ? 1.564 -7.325 -13.438 1.00 97.75 95 ASN A CA 1
ATOM 802 C C . ASN A 1 95 ? 2.637 -6.271 -13.789 1.00 97.75 95 ASN A C 1
ATOM 804 O O . ASN A 1 95 ? 3.729 -6.659 -14.225 1.00 97.75 95 ASN A O 1
ATOM 808 N N . LYS A 1 96 ? 2.382 -4.967 -13.646 1.00 96.44 96 LYS A N 1
ATOM 809 C CA . LYS A 1 96 ? 3.351 -3.902 -13.963 1.00 96.44 96 LYS A CA 1
ATOM 810 C C . LYS A 1 96 ? 4.170 -3.582 -12.717 1.00 96.44 96 LYS A C 1
ATOM 812 O O . LYS A 1 96 ? 3.595 -3.220 -11.700 1.00 96.44 96 LYS A O 1
ATOM 817 N N . ILE A 1 97 ? 5.498 -3.655 -12.800 1.00 96.75 97 ILE A N 1
ATOM 818 C CA . ILE A 1 97 ? 6.370 -3.201 -11.707 1.00 96.75 97 ILE A CA 1
ATOM 819 C C . ILE A 1 97 ? 6.346 -1.667 -11.607 1.00 96.75 97 ILE A C 1
ATOM 821 O O . ILE A 1 97 ? 6.641 -0.965 -12.578 1.00 96.75 97 ILE A O 1
ATOM 825 N N . ILE A 1 98 ? 6.030 -1.149 -10.425 1.00 94.19 98 ILE A N 1
ATOM 826 C CA . ILE A 1 98 ? 6.061 0.274 -10.087 1.00 94.19 98 ILE A CA 1
ATOM 827 C C . ILE A 1 98 ? 7.136 0.462 -9.014 1.00 94.19 98 ILE A C 1
ATOM 829 O O . ILE A 1 98 ? 7.138 -0.211 -7.990 1.00 94.19 98 ILE A O 1
ATOM 833 N N . ILE A 1 99 ? 8.084 1.373 -9.250 1.00 93.06 99 ILE A N 1
ATOM 834 C CA . ILE A 1 99 ? 9.087 1.756 -8.246 1.00 93.06 99 ILE A CA 1
ATOM 835 C C . ILE A 1 99 ? 8.928 3.247 -7.985 1.00 93.06 99 ILE A C 1
ATOM 837 O O . ILE A 1 99 ? 9.260 4.073 -8.847 1.00 93.06 99 ILE A O 1
ATOM 841 N N . MET A 1 100 ? 8.412 3.584 -6.807 1.00 88.94 100 MET A N 1
ATOM 842 C CA . MET A 1 100 ? 8.134 4.967 -6.433 1.00 88.94 100 MET A CA 1
ATOM 843 C C . MET A 1 100 ? 9.415 5.697 -6.013 1.00 88.94 100 MET A C 1
ATOM 845 O O . MET A 1 100 ? 10.384 5.098 -5.544 1.00 88.94 100 MET A O 1
ATOM 849 N N . ALA A 1 101 ? 9.428 7.021 -6.177 1.00 84.19 101 ALA A N 1
ATOM 850 C CA . ALA A 1 101 ? 10.416 7.857 -5.500 1.00 84.19 101 ALA A CA 1
ATOM 851 C C . ALA A 1 101 ? 10.180 7.824 -3.978 1.00 84.19 101 ALA A C 1
ATOM 853 O O . ALA A 1 101 ? 9.121 7.397 -3.519 1.00 84.19 101 ALA A O 1
ATOM 854 N N . SER A 1 102 ? 11.155 8.272 -3.183 1.00 84.25 102 SER A N 1
ATOM 855 C CA . SER A 1 102 ? 10.897 8.512 -1.758 1.00 84.25 102 SER A CA 1
ATOM 856 C C . SER A 1 102 ? 9.826 9.606 -1.593 1.00 84.25 102 SER A C 1
ATOM 858 O O . SER A 1 102 ? 9.830 10.561 -2.377 1.00 84.25 102 SER A O 1
ATOM 860 N N . PRO A 1 103 ? 8.921 9.487 -0.606 1.00 83.62 103 PRO A N 1
ATOM 861 C CA . PRO A 1 103 ? 7.915 10.508 -0.322 1.00 83.62 103 PRO A CA 1
ATOM 862 C C . PRO A 1 103 ? 8.560 11.824 0.143 1.00 83.62 103 PRO A C 1
ATOM 864 O O . PRO A 1 103 ? 9.699 11.847 0.613 1.00 83.62 103 PRO A O 1
ATOM 867 N N . SER A 1 104 ? 7.823 12.932 0.021 1.00 82.56 104 SER A N 1
ATOM 868 C CA . SER A 1 104 ? 8.228 14.226 0.586 1.00 82.56 104 SER A CA 1
ATOM 869 C C . SER A 1 104 ? 8.067 14.249 2.111 1.00 82.56 104 SER A C 1
ATOM 871 O O . SER A 1 104 ? 7.316 13.452 2.673 1.00 82.56 104 SER A O 1
ATOM 873 N N . THR A 1 105 ? 8.723 15.198 2.788 1.00 82.62 105 THR A N 1
ATOM 874 C CA . THR A 1 105 ? 8.584 15.377 4.245 1.00 82.62 105 THR A CA 1
ATOM 875 C C . THR A 1 105 ? 7.129 15.642 4.636 1.00 82.62 105 THR A C 1
ATOM 877 O O . THR A 1 105 ? 6.591 14.897 5.441 1.00 82.62 105 THR 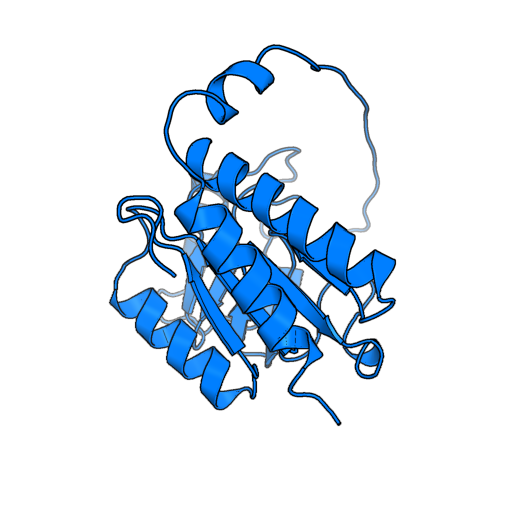A O 1
ATOM 880 N N . ILE A 1 106 ? 6.445 16.555 3.936 1.00 79.44 106 ILE A N 1
ATOM 881 C CA . ILE A 1 106 ? 5.014 16.874 4.118 1.00 79.44 106 ILE A CA 1
ATOM 882 C C . ILE A 1 106 ? 4.123 15.621 4.022 1.00 79.44 106 ILE A C 1
ATOM 884 O O . ILE A 1 106 ? 3.193 15.445 4.802 1.00 79.44 106 ILE A O 1
ATOM 888 N N . HIS A 1 107 ? 4.408 14.714 3.084 1.00 85.56 107 HIS A N 1
ATOM 889 C CA . HIS A 1 107 ? 3.669 13.454 2.972 1.00 85.56 107 HIS A CA 1
ATOM 890 C C . HIS A 1 107 ? 3.938 12.536 4.177 1.00 85.56 107 HIS A C 1
ATOM 892 O O . HIS A 1 107 ? 3.032 11.840 4.634 1.00 85.56 107 HIS A O 1
ATOM 898 N N . GLN A 1 108 ? 5.169 12.494 4.687 1.00 88.25 108 GLN A N 1
ATOM 899 C CA . GLN A 1 108 ? 5.514 11.698 5.868 1.00 88.25 108 GLN A CA 1
ATOM 900 C C . GLN A 1 108 ? 4.950 12.300 7.159 1.00 88.25 108 GLN A C 1
ATOM 902 O O . GLN A 1 108 ? 4.464 11.550 7.993 1.00 88.25 108 GLN A O 1
ATOM 907 N N . GLU A 1 109 ? 4.942 13.623 7.296 1.00 85.50 109 GLU A N 1
ATOM 908 C CA . GLU A 1 109 ? 4.302 14.359 8.393 1.00 85.50 109 GLU A CA 1
ATOM 909 C C . GLU A 1 109 ? 2.805 14.013 8.465 1.00 85.50 109 GLU A C 1
ATOM 911 O O . GLU A 1 109 ? 2.356 13.451 9.462 1.00 85.50 109 GLU A O 1
ATOM 916 N N . ILE A 1 110 ? 2.068 14.186 7.359 1.00 83.06 110 ILE A N 1
ATOM 917 C CA . ILE A 1 110 ? 0.638 13.833 7.270 1.00 83.06 110 ILE A CA 1
ATOM 918 C C . ILE A 1 110 ? 0.404 12.338 7.540 1.00 83.06 110 ILE A C 1
ATOM 920 O O . ILE A 1 110 ? -0.539 11.985 8.247 1.00 83.06 110 ILE A O 1
ATOM 924 N N . SER A 1 111 ? 1.260 11.453 7.014 1.00 89.69 111 SER A N 1
ATOM 925 C CA . SER A 1 111 ? 1.148 10.005 7.248 1.00 89.69 111 SER A CA 1
ATOM 926 C C . SER A 1 111 ? 1.359 9.635 8.719 1.00 89.69 111 SER A C 1
ATOM 928 O O . SER A 1 111 ? 0.617 8.818 9.259 1.00 89.69 111 SER A O 1
ATOM 930 N N . ASN A 1 112 ? 2.322 10.268 9.395 1.00 90.12 112 ASN A N 1
ATOM 931 C CA . ASN A 1 112 ? 2.617 10.027 10.805 1.00 90.12 112 ASN A CA 1
ATOM 932 C C . ASN A 1 112 ? 1.481 10.504 11.719 1.00 90.12 112 ASN A C 1
ATOM 934 O O . ASN A 1 112 ? 1.042 9.735 12.577 1.00 90.12 112 ASN A O 1
ATOM 938 N N . ASP A 1 113 ? 0.987 11.728 11.518 1.00 85.88 113 ASP A N 1
ATOM 939 C CA . ASP A 1 113 ? -0.077 12.313 12.341 1.00 85.88 113 ASP A CA 1
ATOM 940 C C . ASP A 1 113 ? -1.394 11.539 12.171 1.00 85.88 113 ASP A C 1
ATOM 942 O O . ASP A 1 113 ? -2.025 11.141 13.156 1.00 85.88 113 ASP A O 1
ATOM 946 N N . LEU A 1 114 ? -1.760 11.213 10.926 1.00 85.94 114 LEU A N 1
ATOM 947 C CA . LEU A 1 114 ? -2.940 10.403 10.627 1.00 85.94 114 LEU A CA 1
ATOM 948 C C . LEU A 1 114 ? -2.822 8.986 11.212 1.00 85.94 114 LEU A C 1
ATOM 950 O O . LEU A 1 114 ? -3.734 8.514 11.895 1.00 85.94 114 LEU A O 1
ATOM 954 N N . SER A 1 115 ? -1.668 8.333 11.030 1.00 92.94 115 SER A N 1
ATOM 955 C CA . SER A 1 115 ? -1.354 7.043 11.659 1.00 92.94 115 SER A CA 1
ATOM 956 C C . SER A 1 115 ? -1.501 7.107 13.179 1.00 92.94 115 SER A C 1
ATOM 958 O O . SER A 1 115 ? -2.055 6.184 13.780 1.00 92.94 115 SER A O 1
ATOM 960 N N . PHE A 1 116 ? -1.006 8.168 13.821 1.00 90.75 116 PHE A N 1
ATOM 961 C CA . PHE A 1 116 ? -1.059 8.329 15.272 1.00 90.75 116 PHE A CA 1
ATOM 962 C C . PHE A 1 116 ? -2.503 8.430 15.781 1.00 90.75 116 PHE A C 1
ATOM 964 O O . PHE A 1 116 ? -2.862 7.720 16.728 1.00 90.75 116 PHE A O 1
ATOM 971 N N . LEU A 1 117 ? -3.343 9.237 15.126 1.00 87.38 117 LEU A N 1
ATOM 972 C CA . LEU A 1 117 ? -4.763 9.382 15.461 1.00 87.38 117 LEU A CA 1
ATOM 973 C C . LEU A 1 117 ? -5.520 8.060 15.265 1.00 87.38 117 LEU A C 1
ATOM 975 O O . LEU A 1 117 ? -6.116 7.540 16.215 1.00 87.38 117 LEU A O 1
ATOM 979 N N . MET A 1 118 ? -5.415 7.453 14.075 1.00 92.12 118 MET A N 1
ATOM 980 C CA . MET A 1 118 ? -6.069 6.177 13.756 1.00 92.12 118 MET A CA 1
ATOM 981 C C . MET A 1 118 ? -5.614 5.057 14.701 1.00 92.12 118 MET A C 1
ATOM 983 O O . MET A 1 118 ? -6.440 4.324 15.244 1.00 92.12 118 MET A O 1
ATOM 987 N N . THR A 1 119 ? -4.308 4.947 14.970 1.00 93.56 119 THR A N 1
ATOM 988 C CA . THR A 1 119 ? -3.745 3.948 15.893 1.00 93.56 119 THR A CA 1
ATOM 989 C C . THR A 1 119 ? -4.241 4.150 17.320 1.00 93.56 119 THR A C 1
ATOM 991 O O . THR A 1 119 ? -4.541 3.170 18.006 1.00 93.56 119 THR A O 1
ATOM 994 N N . SER A 1 120 ? -4.348 5.398 17.781 1.00 89.75 120 SER A N 1
ATOM 995 C CA . SER A 1 120 ? -4.836 5.716 19.126 1.00 89.75 120 SER A CA 1
ATOM 996 C C . SER A 1 120 ? -6.305 5.324 19.291 1.00 89.75 120 SER A C 1
ATOM 998 O O . SER A 1 120 ? -6.647 4.632 20.252 1.00 89.75 120 SER A O 1
ATOM 1000 N N . PHE A 1 121 ? -7.157 5.662 18.318 1.00 89.31 121 PHE A N 1
ATOM 1001 C CA . PHE A 1 121 ? -8.566 5.263 18.305 1.00 89.31 121 PHE A CA 1
ATOM 1002 C C . PHE A 1 121 ? -8.736 3.736 18.222 1.00 89.31 121 PHE A C 1
ATOM 1004 O O . PHE A 1 121 ? -9.468 3.143 19.019 1.00 89.31 121 PHE A O 1
ATOM 1011 N N . VAL A 1 122 ? -8.020 3.074 17.304 1.00 91.62 122 VAL A N 1
ATOM 1012 C CA . VAL A 1 122 ? -8.082 1.616 17.101 1.00 91.62 122 VAL A CA 1
ATOM 1013 C C . VAL A 1 122 ? -7.620 0.845 18.338 1.00 91.62 122 VAL A C 1
ATOM 1015 O O . VAL A 1 122 ? -8.265 -0.139 18.706 1.00 91.62 122 VAL A O 1
ATOM 1018 N N . LYS A 1 123 ? -6.563 1.300 19.027 1.00 90.75 123 LYS A N 1
ATOM 1019 C CA . LYS A 1 123 ? -6.103 0.693 20.288 1.00 90.75 123 LYS A CA 1
ATOM 1020 C C . LYS A 1 123 ? -7.083 0.936 21.435 1.00 90.75 123 LYS A C 1
ATOM 1022 O O . LYS A 1 123 ? -7.457 -0.028 22.100 1.00 90.75 123 LYS A O 1
ATOM 1027 N N . LYS A 1 124 ? -7.532 2.183 21.643 1.00 92.56 124 LYS A N 1
ATOM 1028 C CA . LYS A 1 124 ? -8.493 2.559 22.701 1.00 92.56 124 LYS A CA 1
ATOM 1029 C C . LYS A 1 124 ? -9.761 1.705 22.641 1.00 92.56 124 LYS A C 1
ATOM 1031 O O . LYS A 1 124 ? -10.212 1.197 23.663 1.00 92.56 124 LYS A O 1
ATOM 1036 N N . ASN A 1 125 ? -10.286 1.506 21.434 1.00 90.25 125 ASN A N 1
ATOM 1037 C CA . ASN A 1 125 ? -11.530 0.780 21.186 1.00 90.25 125 ASN A CA 1
ATOM 1038 C C . ASN A 1 125 ? -11.322 -0.718 20.845 1.00 90.25 125 ASN A C 1
ATOM 1040 O O . ASN A 1 125 ? -12.292 -1.410 20.549 1.00 90.25 125 ASN A O 1
ATOM 1044 N N . LYS A 1 126 ? -10.081 -1.238 20.894 1.00 90.06 126 LYS A N 1
ATOM 1045 C CA . LYS A 1 126 ? -9.700 -2.650 20.626 1.00 90.06 126 LYS A CA 1
ATOM 1046 C C . LYS A 1 126 ? -10.150 -3.200 19.256 1.00 90.06 126 LYS A C 1
ATOM 1048 O O . LYS A 1 126 ? -10.515 -4.366 19.129 1.00 90.06 126 LYS A O 1
ATOM 1053 N N . LEU A 1 127 ? -10.117 -2.363 18.220 1.00 90.00 127 LEU A N 1
ATOM 1054 C CA . LEU A 1 127 ? -10.822 -2.609 16.951 1.00 90.00 127 LEU A CA 1
ATOM 1055 C C . LEU A 1 127 ? -10.067 -3.475 15.938 1.00 90.00 127 LEU A C 1
ATOM 1057 O O . LEU A 1 127 ? -10.679 -3.969 14.993 1.00 90.00 127 LEU A O 1
ATOM 1061 N N . GLY A 1 128 ? -8.754 -3.638 16.096 1.00 93.81 128 GLY A N 1
ATOM 1062 C CA . GLY A 1 128 ? -7.899 -4.275 15.097 1.00 93.81 128 GLY A CA 1
ATOM 1063 C C . GLY A 1 128 ? -6.467 -3.754 15.155 1.00 93.81 128 GLY A C 1
ATOM 1064 O O . GLY A 1 128 ? -5.951 -3.479 16.241 1.00 93.81 128 GLY A O 1
ATOM 1065 N N . LYS A 1 129 ? -5.822 -3.607 13.994 1.00 94.44 129 LYS A N 1
ATOM 1066 C CA . LYS A 1 129 ? -4.456 -3.077 13.859 1.00 94.44 129 LYS A CA 1
ATOM 1067 C C . LYS A 1 129 ? -4.353 -2.061 12.721 1.00 94.44 129 LYS A C 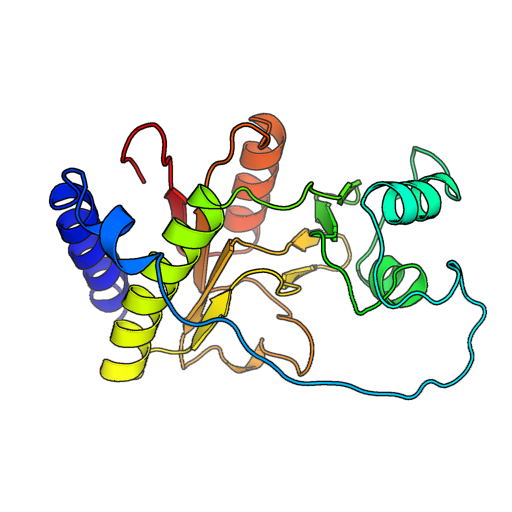1
ATOM 1069 O O . LYS A 1 129 ? -5.040 -2.194 11.712 1.00 94.44 129 LYS A O 1
ATOM 1074 N N . ILE A 1 130 ? -3.454 -1.094 12.895 1.00 97.69 130 ILE A N 1
ATOM 1075 C CA . ILE A 1 130 ? -2.985 -0.165 11.860 1.00 97.69 130 ILE A CA 1
ATOM 1076 C C . ILE A 1 130 ? -1.566 -0.573 11.450 1.00 97.69 130 ILE A C 1
ATOM 1078 O O . ILE A 1 130 ? -0.767 -0.952 12.312 1.00 97.69 130 ILE A O 1
ATOM 1082 N N . TYR A 1 131 ? -1.263 -0.472 10.158 1.00 97.44 131 TYR A N 1
ATOM 1083 C CA . TYR A 1 131 ? 0.088 -0.541 9.599 1.00 97.44 131 TYR A CA 1
ATOM 1084 C C . TYR A 1 131 ? 0.290 0.605 8.604 1.00 97.44 131 TYR A C 1
ATOM 1086 O O . TYR A 1 131 ? -0.677 1.079 8.012 1.00 97.44 131 TYR A O 1
ATOM 1094 N N . ASN A 1 132 ? 1.544 1.011 8.401 1.00 96.00 132 ASN A N 1
ATOM 1095 C CA . ASN A 1 132 ? 1.921 2.108 7.508 1.00 96.00 132 ASN A CA 1
ATOM 1096 C C . ASN A 1 132 ? 2.922 1.626 6.454 1.00 96.00 132 ASN A C 1
ATOM 1098 O O . ASN A 1 132 ? 3.605 0.618 6.657 1.00 96.00 132 ASN A O 1
ATOM 1102 N N . ALA A 1 133 ? 3.072 2.387 5.373 1.00 93.62 133 ALA A N 1
ATOM 1103 C CA . ALA A 1 133 ? 4.127 2.162 4.394 1.00 93.62 133 ALA A CA 1
ATOM 1104 C C . ALA A 1 133 ? 5.547 2.263 5.009 1.00 93.62 133 ALA A C 1
ATOM 1106 O O . ALA A 1 133 ? 5.798 3.148 5.830 1.00 93.62 133 ALA A O 1
ATOM 1107 N N . PRO A 1 134 ? 6.514 1.438 4.556 1.00 93.25 134 PRO A N 1
ATOM 1108 C CA . PRO A 1 134 ? 6.351 0.325 3.620 1.00 93.25 134 PRO A CA 1
ATOM 1109 C C . PRO A 1 134 ? 5.800 -0.934 4.317 1.00 93.25 134 PRO A C 1
ATOM 1111 O O . PRO A 1 134 ? 6.411 -1.462 5.246 1.00 93.25 134 PRO A O 1
ATOM 1114 N N . MET A 1 135 ? 4.678 -1.454 3.815 1.00 94.69 135 MET A N 1
ATOM 1115 C CA . MET A 1 135 ? 4.099 -2.732 4.232 1.00 94.69 135 MET A CA 1
ATOM 1116 C C . MET A 1 135 ? 3.589 -3.479 3.000 1.00 94.69 135 MET A C 1
ATOM 1118 O O . MET A 1 135 ? 2.602 -3.065 2.394 1.00 94.69 135 MET A O 1
ATOM 1122 N N . ASP A 1 136 ? 4.270 -4.568 2.635 1.00 96.69 136 ASP A N 1
ATOM 1123 C CA . ASP A 1 136 ? 3.876 -5.444 1.528 1.00 96.69 136 ASP A CA 1
ATOM 1124 C C . ASP A 1 136 ? 2.433 -5.926 1.737 1.00 96.69 136 ASP A C 1
ATOM 1126 O O . ASP A 1 136 ? 2.144 -6.640 2.696 1.00 96.69 136 ASP A O 1
ATOM 1130 N N . THR A 1 137 ? 1.527 -5.533 0.843 1.00 98.12 137 THR A N 1
ATOM 1131 C CA . THR A 1 137 ? 0.099 -5.868 0.882 1.00 98.12 137 THR A CA 1
ATOM 1132 C C . THR A 1 137 ? -0.261 -6.605 -0.400 1.00 98.12 137 THR A C 1
ATOM 1134 O O . THR A 1 137 ? -0.471 -6.012 -1.459 1.00 98.12 137 THR A O 1
ATOM 1137 N N . LYS A 1 138 ? -0.252 -7.934 -0.322 1.00 98.25 138 LYS A N 1
ATOM 1138 C CA . LYS A 1 138 ? -0.478 -8.832 -1.450 1.00 98.25 138 LYS A CA 1
ATOM 1139 C C . LYS A 1 138 ? -1.981 -9.022 -1.658 1.00 98.25 138 LYS A C 1
ATOM 1141 O O . LYS A 1 138 ? -2.670 -9.547 -0.789 1.00 98.25 138 LYS A O 1
ATOM 1146 N N . PHE A 1 139 ? -2.482 -8.633 -2.827 1.00 98.12 139 PHE A N 1
ATOM 1147 C CA . PHE A 1 139 ? -3.891 -8.791 -3.208 1.00 98.12 139 PHE A CA 1
ATOM 1148 C C . PHE A 1 139 ? -4.145 -10.051 -4.046 1.00 98.12 139 PHE A C 1
ATOM 1150 O O . PHE A 1 139 ? -5.250 -10.598 -4.042 1.00 98.12 139 PHE A O 1
ATOM 1157 N N . ASP A 1 140 ? -3.137 -10.493 -4.793 1.00 97.56 140 ASP A N 1
ATOM 1158 C CA . ASP A 1 140 ? -2.986 -11.820 -5.395 1.00 97.56 140 ASP A CA 1
ATOM 1159 C C . ASP A 1 140 ? -1.522 -11.980 -5.852 1.00 97.56 140 ASP A C 1
ATOM 1161 O O . ASP A 1 140 ? -0.645 -11.219 -5.449 1.00 97.56 140 ASP A O 1
ATOM 1165 N N . ASP A 1 141 ? -1.213 -12.996 -6.655 1.00 97.19 141 ASP A N 1
ATOM 1166 C CA . ASP A 1 141 ? 0.141 -13.184 -7.180 1.00 97.19 141 ASP A CA 1
ATOM 1167 C C . ASP A 1 141 ? 0.550 -12.121 -8.218 1.00 97.19 141 ASP A C 1
ATOM 1169 O O . ASP A 1 141 ? 1.744 -11.975 -8.464 1.00 97.19 141 ASP A O 1
ATOM 1173 N N . ASP A 1 142 ? -0.400 -11.388 -8.806 1.00 97.69 142 ASP A N 1
ATOM 1174 C CA . ASP A 1 142 ? -0.224 -10.403 -9.882 1.00 97.69 142 ASP A CA 1
ATOM 1175 C C . ASP A 1 142 ? -0.333 -8.940 -9.400 1.00 97.69 142 ASP A C 1
ATOM 1177 O O . ASP A 1 142 ? -0.057 -8.023 -10.182 1.00 97.69 142 ASP A O 1
ATOM 1181 N N . ASN A 1 143 ? -0.705 -8.737 -8.126 1.00 98.19 143 ASN A N 1
ATOM 1182 C CA . ASN A 1 143 ? -0.920 -7.445 -7.476 1.00 98.19 143 ASN A CA 1
ATOM 1183 C C . ASN A 1 143 ? -0.324 -7.404 -6.050 1.00 98.19 143 ASN A C 1
ATOM 1185 O O . ASN A 1 143 ? -0.776 -8.123 -5.151 1.00 98.19 143 ASN A O 1
ATOM 1189 N N . LEU A 1 144 ? 0.662 -6.530 -5.836 1.00 97.88 144 LEU A N 1
ATOM 1190 C CA . LEU A 1 144 ? 1.333 -6.259 -4.560 1.00 97.88 144 LEU A CA 1
ATOM 1191 C C . LEU A 1 144 ? 1.438 -4.745 -4.375 1.00 97.88 144 LEU A C 1
ATOM 1193 O O . LEU A 1 144 ? 2.178 -4.096 -5.103 1.00 97.88 144 LEU A O 1
ATOM 1197 N N . GLU A 1 145 ? 0.781 -4.198 -3.366 1.00 97.44 145 GLU A N 1
ATOM 1198 C CA . GLU A 1 145 ? 0.788 -2.760 -3.090 1.00 97.44 145 GLU A CA 1
ATOM 1199 C C . GLU A 1 145 ? 1.483 -2.468 -1.758 1.00 97.44 145 GLU A C 1
ATOM 1201 O O . GLU A 1 145 ? 1.638 -3.358 -0.919 1.00 97.44 145 GLU A O 1
ATOM 1206 N N . GLN A 1 146 ? 1.886 -1.218 -1.533 1.00 96.56 146 GLN A N 1
ATOM 1207 C CA . GLN A 1 146 ? 2.359 -0.746 -0.232 1.00 96.56 146 GLN A CA 1
ATOM 1208 C C . GLN A 1 146 ? 1.609 0.536 0.157 1.00 96.56 146 GLN A C 1
ATOM 1210 O O . GLN A 1 146 ? 2.201 1.619 0.106 1.00 96.56 146 GLN A O 1
ATOM 1215 N N . PRO A 1 147 ? 0.318 0.454 0.532 1.00 96.25 147 PRO A N 1
ATOM 1216 C CA . PRO A 1 147 ? -0.492 1.638 0.805 1.00 96.25 147 PRO A CA 1
ATOM 1217 C C . PRO A 1 147 ? 0.062 2.456 1.975 1.00 96.25 147 PRO A C 1
ATOM 1219 O O . PRO A 1 147 ? 0.702 1.901 2.872 1.00 96.25 147 PRO A O 1
ATOM 1222 N N . ASP A 1 148 ? -0.161 3.771 1.972 1.00 95.69 148 ASP A N 1
ATOM 1223 C CA . ASP A 1 148 ? 0.416 4.655 2.997 1.00 95.69 148 ASP A CA 1
ATOM 1224 C C . ASP A 1 148 ? -0.017 4.306 4.421 1.00 95.69 148 ASP A C 1
ATOM 1226 O O . ASP A 1 148 ? 0.839 4.253 5.308 1.00 95.69 148 ASP A O 1
ATOM 1230 N N . ILE A 1 149 ? -1.308 4.030 4.624 1.00 97.56 149 ILE A N 1
ATOM 1231 C CA . ILE A 1 149 ? -1.867 3.520 5.882 1.00 97.56 149 ILE A CA 1
ATOM 1232 C C . ILE A 1 149 ? -2.927 2.461 5.555 1.00 97.56 149 ILE A C 1
ATOM 1234 O O . ILE A 1 149 ? -3.735 2.634 4.642 1.00 97.56 149 ILE A O 1
ATOM 1238 N N . LEU A 1 150 ? -2.960 1.371 6.322 1.00 97.75 150 LEU A N 1
ATOM 1239 C CA . LEU A 1 150 ? -3.986 0.333 6.222 1.00 97.75 150 LEU A CA 1
ATOM 1240 C C . LEU A 1 150 ? -4.509 -0.093 7.598 1.00 97.75 150 LEU A C 1
ATOM 1242 O O . LEU A 1 150 ? -3.764 -0.148 8.581 1.00 97.75 150 LEU A O 1
ATOM 1246 N N . PHE A 1 151 ? -5.796 -0.433 7.653 1.00 97.88 151 PHE A N 1
ATOM 1247 C CA . PHE A 1 151 ? -6.487 -0.953 8.832 1.00 97.88 151 PHE A CA 1
ATOM 1248 C C . PHE A 1 151 ? -7.012 -2.368 8.576 1.00 97.88 151 PHE A C 1
ATOM 1250 O O . PHE A 1 151 ? -7.617 -2.644 7.539 1.00 97.88 151 PHE A O 1
ATOM 1257 N N . ILE A 1 152 ? -6.812 -3.254 9.553 1.00 95.81 152 ILE A N 1
ATOM 1258 C CA . ILE A 1 152 ? -7.319 -4.631 9.550 1.00 95.81 152 ILE A CA 1
ATOM 1259 C C . ILE A 1 152 ? -8.103 -4.849 10.842 1.00 95.81 152 ILE A C 1
ATOM 1261 O O . ILE A 1 152 ? -7.567 -4.645 11.936 1.00 95.81 152 ILE A O 1
ATOM 1265 N N . VAL A 1 153 ? -9.365 -5.260 10.723 1.00 92.31 153 VAL A N 1
ATOM 1266 C CA . VAL A 1 153 ? -10.283 -5.441 11.854 1.00 92.31 153 VAL A CA 1
ATOM 1267 C C . VAL A 1 153 ? -9.893 -6.648 12.718 1.00 92.31 153 VAL A C 1
ATOM 1269 O O . VAL A 1 153 ? -9.311 -7.622 12.243 1.00 92.31 153 VAL A O 1
ATOM 1272 N N . ILE A 1 154 ? -10.240 -6.610 14.008 1.00 90.31 154 ILE A N 1
ATOM 1273 C CA . ILE A 1 154 ? -9.893 -7.636 15.008 1.00 90.31 154 ILE A CA 1
ATOM 1274 C C . ILE A 1 154 ? -10.332 -9.063 14.622 1.00 90.31 154 ILE A C 1
ATOM 1276 O O . ILE A 1 154 ? -9.683 -10.028 15.014 1.00 90.31 154 ILE A O 1
ATOM 1280 N N . THR A 1 155 ? -11.391 -9.206 13.818 1.00 89.81 155 THR A N 1
ATOM 1281 C CA . THR A 1 155 ? -11.904 -10.496 13.320 1.00 89.81 155 THR A CA 1
ATOM 1282 C C . THR A 1 155 ? -11.255 -10.981 12.018 1.00 89.81 155 THR A C 1
ATOM 1284 O O . THR A 1 155 ? -11.670 -12.015 11.506 1.00 89.81 155 THR A O 1
ATOM 1287 N N . ARG A 1 156 ? -10.265 -10.256 11.474 1.00 93.44 156 ARG A N 1
ATOM 1288 C CA . ARG A 1 156 ? -9.534 -10.597 10.237 1.00 93.44 156 ARG A CA 1
ATOM 1289 C C . ARG A 1 156 ? -8.010 -10.574 10.405 1.00 93.44 156 ARG A C 1
ATOM 1291 O O . ARG A 1 156 ? -7.274 -10.320 9.458 1.00 93.44 156 ARG A O 1
ATOM 1298 N N . LEU A 1 157 ? -7.498 -10.771 11.623 1.00 92.44 157 LEU A N 1
ATOM 1299 C CA . LEU A 1 157 ? -6.049 -10.729 11.882 1.00 92.44 157 LEU A CA 1
ATOM 1300 C C . LEU A 1 157 ? -5.269 -11.925 11.298 1.00 92.44 157 LEU A C 1
ATOM 1302 O O . LEU A 1 157 ? -4.041 -11.918 11.347 1.00 92.44 157 LEU A O 1
ATOM 1306 N N . ASP A 1 158 ? -5.961 -12.926 10.757 1.00 95.31 158 ASP A N 1
ATOM 1307 C CA . ASP A 1 158 ? -5.426 -14.093 10.051 1.00 95.31 158 ASP A CA 1
ATOM 1308 C C . ASP A 1 158 ? -4.696 -13.735 8.745 1.00 95.31 158 ASP A C 1
ATOM 1310 O O . ASP A 1 158 ? -3.706 -14.385 8.415 1.00 95.31 158 ASP A O 1
ATOM 1314 N N . ILE A 1 159 ? -5.085 -12.647 8.064 1.00 96.00 159 ILE A N 1
ATOM 1315 C CA . ILE A 1 159 ? -4.404 -12.173 6.840 1.00 96.00 159 ILE A CA 1
ATOM 1316 C C . ILE A 1 159 ? -3.010 -11.569 7.113 1.00 96.00 159 ILE A C 1
ATOM 1318 O O . ILE A 1 159 ? -2.306 -11.159 6.191 1.00 96.00 159 ILE A O 1
ATOM 1322 N N . ILE A 1 160 ? -2.600 -11.464 8.381 1.00 96.25 160 ILE A N 1
ATOM 1323 C CA . ILE A 1 160 ? -1.357 -10.811 8.801 1.00 96.25 160 ILE A CA 1
ATOM 1324 C C . ILE A 1 160 ? -0.253 -11.858 8.958 1.00 96.25 160 ILE A C 1
ATOM 1326 O O . ILE A 1 160 ? -0.139 -12.518 9.994 1.00 96.25 160 ILE A O 1
ATOM 1330 N N . THR A 1 161 ? 0.613 -11.978 7.952 1.00 94.38 161 THR A N 1
ATOM 1331 C CA . THR A 1 161 ? 1.778 -12.868 8.030 1.00 94.38 161 THR A CA 1
ATOM 1332 C C . THR A 1 161 ? 2.935 -12.218 8.804 1.00 94.38 161 THR A C 1
ATOM 1334 O O . THR A 1 161 ? 2.887 -11.061 9.222 1.00 94.38 161 THR A O 1
ATOM 1337 N N . LYS A 1 162 ? 4.045 -12.951 8.960 1.00 90.19 162 LYS A N 1
ATOM 1338 C CA . LYS A 1 162 ? 5.280 -12.430 9.567 1.00 90.19 162 LYS A CA 1
ATOM 1339 C C . LYS A 1 162 ? 5.942 -11.285 8.774 1.00 90.19 162 LYS A C 1
ATOM 1341 O O . LYS A 1 162 ? 6.719 -10.545 9.370 1.00 90.19 162 LYS A O 1
ATOM 1346 N N . ASN A 1 163 ? 5.716 -11.171 7.459 1.00 88.75 163 ASN A N 1
ATOM 1347 C CA . ASN A 1 163 ? 6.475 -10.233 6.608 1.00 88.75 163 ASN A CA 1
ATOM 1348 C C . ASN A 1 163 ? 5.616 -9.378 5.654 1.00 88.75 163 ASN A C 1
ATOM 1350 O O . ASN A 1 163 ? 6.159 -8.457 5.058 1.00 88.75 163 ASN A O 1
ATOM 1354 N N . PHE A 1 164 ? 4.337 -9.711 5.467 1.00 95.31 164 PHE A N 1
ATOM 1355 C CA . PHE A 1 164 ? 3.415 -9.063 4.524 1.00 95.31 164 PHE A CA 1
ATOM 1356 C C . PHE A 1 164 ? 1.953 -9.341 4.917 1.00 95.31 164 PHE A C 1
ATOM 1358 O O . PHE A 1 164 ? 1.685 -10.278 5.676 1.00 95.31 164 PHE A O 1
ATOM 1365 N N . ILE A 1 165 ? 1.012 -8.564 4.389 1.00 98.00 165 ILE A N 1
ATOM 1366 C CA . ILE A 1 165 ? -0.432 -8.812 4.477 1.00 98.00 165 ILE A CA 1
ATOM 1367 C C . ILE A 1 165 ? -0.853 -9.655 3.263 1.00 98.00 165 ILE A C 1
ATOM 1369 O O . ILE A 1 165 ? -0.549 -9.272 2.135 1.00 98.00 165 ILE A O 1
ATOM 1373 N N . ASP A 1 166 ? -1.514 -10.796 3.472 1.00 97.62 166 ASP A N 1
ATOM 1374 C CA . ASP A 1 166 ? -1.979 -11.710 2.411 1.00 97.62 166 ASP A CA 1
ATOM 1375 C C . ASP A 1 166 ? -3.506 -11.607 2.264 1.00 97.62 166 ASP A C 1
ATOM 1377 O O . ASP A 1 166 ? -4.272 -12.373 2.851 1.00 97.62 166 ASP A O 1
ATOM 1381 N N . GLY A 1 167 ? -3.957 -10.579 1.544 1.00 96.75 167 GLY A N 1
ATOM 1382 C CA . GLY A 1 167 ? -5.367 -10.244 1.353 1.00 96.75 167 GLY A CA 1
ATOM 1383 C C . GLY A 1 167 ? -5.671 -8.750 1.505 1.00 96.75 167 GLY A C 1
ATOM 1384 O O . GLY A 1 167 ? -4.844 -7.955 1.947 1.00 96.75 167 GLY A O 1
ATOM 1385 N N . ALA A 1 168 ? -6.898 -8.366 1.146 1.00 97.88 168 ALA A N 1
ATOM 1386 C CA . ALA A 1 168 ? -7.364 -6.983 1.217 1.00 97.88 168 ALA A CA 1
ATOM 1387 C C . ALA A 1 168 ? -7.560 -6.498 2.672 1.00 97.88 168 ALA A C 1
ATOM 1389 O O . ALA A 1 168 ? -8.323 -7.135 3.413 1.00 97.88 168 ALA A O 1
ATOM 1390 N N . PRO A 1 169 ? -6.959 -5.364 3.084 1.00 98.12 169 PRO A N 1
ATOM 1391 C CA . PRO A 1 169 ? -7.302 -4.673 4.330 1.00 98.12 169 PRO A CA 1
ATOM 1392 C C . PRO A 1 169 ? -8.784 -4.265 4.388 1.00 98.12 169 PRO A C 1
ATOM 1394 O O . PRO A 1 169 ? -9.489 -4.282 3.382 1.00 98.12 169 PRO A O 1
ATOM 1397 N N . ASP A 1 170 ? -9.281 -3.899 5.569 1.00 97.62 170 ASP A N 1
ATOM 1398 C CA . ASP A 1 170 ? -10.657 -3.407 5.721 1.00 97.62 170 ASP A CA 1
ATOM 1399 C C . ASP A 1 170 ? -10.793 -1.940 5.294 1.00 97.62 170 ASP A C 1
ATOM 1401 O O . ASP A 1 170 ? -11.791 -1.582 4.675 1.00 97.62 170 ASP A O 1
ATOM 1405 N N . LEU A 1 171 ? -9.777 -1.119 5.575 1.00 97.38 171 LEU A N 1
ATOM 1406 C CA . LEU A 1 171 ? -9.661 0.265 5.107 1.00 97.38 171 LEU A CA 1
ATOM 1407 C C . LEU A 1 171 ? -8.233 0.518 4.604 1.00 97.38 171 LEU A C 1
ATOM 1409 O O . LEU A 1 171 ? -7.267 0.072 5.230 1.00 97.38 171 LEU A O 1
ATOM 1413 N N . ILE A 1 172 ? -8.113 1.256 3.501 1.00 98.06 172 ILE A N 1
ATOM 1414 C CA . ILE A 1 172 ? -6.853 1.797 2.974 1.00 98.06 172 ILE A CA 1
ATOM 1415 C C . ILE A 1 172 ? -6.928 3.323 2.896 1.00 98.06 172 ILE A C 1
ATOM 1417 O O . ILE A 1 172 ? -7.935 3.881 2.465 1.00 98.06 172 ILE A O 1
ATOM 1421 N N . VAL A 1 173 ? -5.825 3.986 3.239 1.00 95.00 173 VAL A N 1
ATOM 1422 C CA . VAL A 1 173 ? -5.595 5.406 2.966 1.00 95.00 173 VAL A CA 1
ATOM 1423 C C . VAL A 1 173 ? -4.348 5.555 2.094 1.00 95.00 173 VAL A C 1
ATOM 1425 O O . VAL A 1 173 ? -3.301 4.986 2.403 1.00 95.00 173 VAL A O 1
ATOM 1428 N N . GLU A 1 174 ? -4.450 6.349 1.029 1.00 93.06 174 GLU A N 1
ATOM 1429 C CA . GLU A 1 174 ? -3.313 6.780 0.200 1.00 93.06 174 GLU A CA 1
ATOM 1430 C C . GLU A 1 174 ? -3.224 8.318 0.235 1.00 93.06 174 GLU A C 1
ATOM 1432 O O . GLU A 1 174 ? -4.244 9.009 0.154 1.00 93.06 174 GLU A O 1
ATOM 1437 N N . ILE A 1 175 ? -2.014 8.875 0.344 1.00 89.38 175 ILE A N 1
ATOM 1438 C CA . ILE A 1 175 ? -1.771 10.316 0.515 1.00 89.38 175 ILE A CA 1
ATOM 1439 C C . ILE A 1 175 ? -1.201 10.899 -0.781 1.00 89.38 175 ILE A C 1
ATOM 1441 O O . ILE A 1 175 ? -0.131 10.526 -1.263 1.00 89.38 175 ILE A O 1
ATOM 1445 N N . MET A 1 176 ? -1.922 11.841 -1.388 1.00 84.38 176 MET A N 1
ATOM 1446 C CA . MET A 1 176 ? -1.628 12.265 -2.754 1.00 84.38 176 MET A CA 1
ATOM 1447 C C . MET A 1 176 ? -0.422 13.196 -2.855 1.00 84.38 176 MET A C 1
ATOM 1449 O O . MET A 1 176 ? -0.486 14.387 -2.539 1.00 84.38 176 MET A O 1
ATOM 1453 N N . SER A 1 177 ? 0.673 12.669 -3.407 1.00 75.94 177 SER A N 1
ATOM 1454 C CA . SER A 1 177 ? 1.821 13.466 -3.838 1.00 75.94 177 SER A CA 1
ATOM 1455 C C . SER A 1 177 ? 1.654 13.975 -5.283 1.00 75.94 177 SER A C 1
ATOM 1457 O O . SER A 1 177 ? 0.929 13.373 -6.082 1.00 75.94 177 SER A O 1
ATOM 1459 N N . PRO A 1 178 ? 2.396 15.024 -5.693 1.00 68.00 178 PRO A N 1
ATOM 1460 C CA . PRO A 1 178 ? 2.449 15.464 -7.090 1.00 68.00 178 PRO A CA 1
ATOM 1461 C C . PRO A 1 178 ? 2.953 14.406 -8.092 1.00 68.00 178 PRO A C 1
ATOM 1463 O O . PRO A 1 178 ? 2.816 14.611 -9.294 1.00 68.00 178 PRO A O 1
ATOM 1466 N N . ALA A 1 179 ? 3.548 13.298 -7.629 1.00 68.25 179 ALA A N 1
ATOM 1467 C CA . ALA A 1 179 ? 4.066 12.231 -8.485 1.00 68.25 179 ALA A CA 1
ATOM 1468 C C . ALA A 1 179 ? 3.031 11.133 -8.819 1.00 68.25 179 ALA A C 1
ATOM 1470 O O . ALA A 1 179 ? 3.266 10.344 -9.736 1.00 68.25 179 ALA A O 1
ATOM 1471 N N . ASN A 1 180 ? 1.894 11.068 -8.111 1.00 69.56 180 ASN A N 1
ATOM 1472 C CA . ASN A 1 180 ? 0.856 10.053 -8.325 1.00 69.56 180 ASN A CA 1
ATOM 1473 C C . ASN A 1 180 ? 0.065 10.362 -9.614 1.00 69.56 180 ASN A C 1
ATOM 1475 O O . ASN A 1 180 ? -0.851 11.192 -9.605 1.00 69.56 180 ASN A O 1
ATOM 1479 N N . LYS A 1 181 ? 0.387 9.691 -10.731 1.00 80.75 181 LYS A N 1
ATOM 1480 C CA . LYS A 1 181 ? -0.322 9.875 -12.014 1.00 80.75 181 LYS A CA 1
ATOM 1481 C C . LYS A 1 181 ? -1.784 9.463 -11.862 1.00 80.75 181 LYS A C 1
ATOM 1483 O O . LYS A 1 181 ? -2.045 8.420 -11.272 1.00 80.75 181 LYS A O 1
ATOM 1488 N N . LYS A 1 182 ? -2.728 10.212 -12.456 1.00 85.50 182 LYS A N 1
ATOM 1489 C CA . LYS A 1 182 ? -4.172 9.908 -12.352 1.00 85.50 182 LYS A CA 1
ATOM 1490 C C . LYS A 1 182 ? -4.466 8.431 -12.656 1.00 85.50 182 LYS A C 1
ATOM 1492 O O . LYS A 1 182 ? -4.951 7.732 -11.781 1.00 85.50 182 LYS A O 1
ATOM 1497 N N . LYS A 1 183 ? -4.031 7.942 -13.822 1.00 87.31 183 LYS A N 1
ATOM 1498 C CA . LYS A 1 183 ? -4.225 6.548 -14.251 1.00 87.31 183 LYS A CA 1
ATOM 1499 C C . LYS A 1 183 ? -3.723 5.495 -13.250 1.00 87.31 183 LYS A C 1
ATOM 1501 O O . LYS A 1 183 ? -4.320 4.435 -13.159 1.00 87.31 183 LYS A O 1
ATOM 1506 N N . GLU A 1 184 ? -2.643 5.758 -12.516 1.00 87.69 184 GLU A N 1
ATOM 1507 C CA . GLU A 1 184 ? -2.121 4.806 -11.522 1.00 87.69 184 GLU A CA 1
ATOM 1508 C C . GLU A 1 184 ? -2.984 4.784 -10.253 1.00 87.69 184 GLU A C 1
ATOM 1510 O O . GLU A 1 184 ? -3.085 3.747 -9.612 1.00 87.69 184 GLU A O 1
ATOM 1515 N N . ARG A 1 185 ? -3.659 5.893 -9.921 1.00 88.94 185 ARG A N 1
ATOM 1516 C CA . ARG A 1 185 ? -4.669 5.932 -8.852 1.00 88.94 185 ARG A CA 1
ATOM 1517 C C . ARG A 1 185 ? -5.965 5.262 -9.283 1.00 88.94 185 ARG A C 1
ATOM 1519 O O . ARG A 1 185 ? -6.506 4.480 -8.519 1.00 88.94 185 ARG A O 1
ATOM 1526 N N . ASP A 1 186 ? -6.417 5.551 -10.503 1.00 92.56 186 ASP A N 1
ATOM 1527 C CA . ASP A 1 186 ? -7.617 4.95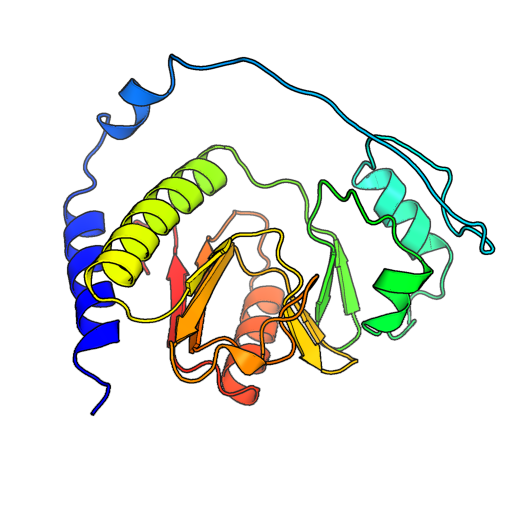0 -11.086 1.00 92.56 186 ASP A CA 1
ATOM 1528 C C . ASP A 1 186 ? -7.450 3.408 -11.129 1.00 92.56 186 ASP A C 1
ATOM 1530 O O . ASP A 1 186 ? -8.266 2.679 -10.579 1.00 92.56 186 ASP A O 1
ATOM 1534 N N . GLU A 1 187 ? -6.312 2.899 -11.630 1.00 94.75 187 GLU A N 1
ATOM 1535 C CA . GLU A 1 187 ? -6.010 1.455 -11.622 1.00 94.75 187 GLU A CA 1
ATOM 1536 C C . GLU A 1 187 ? -5.871 0.845 -10.204 1.00 94.75 187 GLU A C 1
ATOM 1538 O O . GLU A 1 187 ? -6.171 -0.340 -10.036 1.00 94.75 187 GLU A O 1
ATOM 1543 N N . LYS A 1 188 ? -5.431 1.609 -9.186 1.00 94.81 188 LYS A N 1
ATOM 1544 C CA . LYS A 1 188 ? -5.412 1.158 -7.775 1.00 94.81 188 LYS A CA 1
ATOM 1545 C C . LYS A 1 188 ? -6.813 1.134 -7.154 1.00 94.81 188 LYS A C 1
ATOM 1547 O O . LYS A 1 188 ? -7.126 0.191 -6.437 1.00 94.81 188 LYS A O 1
ATOM 1552 N N . HIS A 1 189 ? -7.656 2.129 -7.438 1.00 94.50 189 HIS A N 1
ATOM 1553 C CA . HIS A 1 189 ? -9.051 2.173 -6.988 1.00 94.50 189 HIS A CA 1
ATOM 1554 C C . HIS A 1 189 ? -9.805 0.924 -7.462 1.00 94.50 189 HIS A C 1
ATOM 1556 O O . HIS A 1 189 ? -10.354 0.185 -6.645 1.00 94.50 189 HIS A O 1
ATOM 1562 N N . ASP A 1 190 ? -9.734 0.638 -8.766 1.00 96.31 190 ASP A N 1
ATOM 1563 C CA . ASP A 1 190 ? -10.366 -0.529 -9.387 1.00 96.31 190 ASP A CA 1
ATOM 1564 C C . ASP A 1 190 ? -9.862 -1.853 -8.779 1.00 96.31 190 ASP A C 1
ATOM 1566 O O . ASP A 1 190 ? -10.626 -2.808 -8.624 1.00 96.31 190 ASP A O 1
ATOM 1570 N N . LEU A 1 191 ? -8.575 -1.925 -8.406 1.00 97.50 191 LEU A N 1
ATOM 1571 C CA . LEU A 1 191 ? -8.008 -3.064 -7.680 1.00 97.50 191 LEU A CA 1
ATOM 1572 C C . LEU A 1 191 ? -8.604 -3.184 -6.270 1.00 97.50 191 LEU A C 1
ATOM 1574 O O . LEU A 1 191 ? -9.032 -4.273 -5.890 1.00 97.50 191 LEU A O 1
ATOM 1578 N N . TYR A 1 192 ? -8.623 -2.098 -5.493 1.00 97.69 192 TYR A N 1
ATOM 1579 C CA . TYR A 1 192 ? -9.088 -2.092 -4.104 1.00 97.69 192 TYR A CA 1
ATOM 1580 C C . TYR A 1 192 ? -10.578 -2.463 -4.002 1.00 97.69 192 TYR A C 1
ATOM 1582 O O . TYR A 1 192 ? -10.930 -3.345 -3.214 1.00 97.69 192 TYR A O 1
ATOM 1590 N N . GLU A 1 193 ? -11.428 -1.888 -4.860 1.00 96.00 193 GLU A N 1
ATOM 1591 C CA . GLU A 1 193 ? -12.855 -2.224 -4.966 1.00 96.00 193 GLU A CA 1
ATOM 1592 C C . GLU A 1 193 ? -13.053 -3.704 -5.333 1.00 96.00 193 GLU A C 1
ATOM 1594 O O . GLU A 1 193 ? -13.670 -4.466 -4.584 1.00 96.00 193 GLU A O 1
ATOM 1599 N N . LYS A 1 194 ? -12.440 -4.159 -6.437 1.00 97.31 194 LYS A N 1
ATOM 1600 C CA . LYS A 1 194 ? -12.534 -5.549 -6.919 1.00 97.31 194 LYS A CA 1
ATOM 1601 C C . LYS A 1 194 ? -12.016 -6.585 -5.913 1.00 97.31 194 LYS A C 1
ATOM 1603 O O . LYS A 1 194 ? -12.351 -7.767 -6.015 1.00 97.31 194 LYS A O 1
ATOM 1608 N N . LYS A 1 195 ? -11.181 -6.167 -4.959 1.00 97.50 195 LYS A N 1
ATOM 1609 C CA . LYS A 1 195 ? -10.611 -7.016 -3.905 1.00 97.50 195 LYS A CA 1
ATOM 1610 C C . LYS A 1 195 ? -11.367 -6.962 -2.578 1.00 97.50 195 LYS A C 1
ATOM 1612 O O . LYS A 1 195 ? -10.995 -7.695 -1.663 1.00 97.50 195 LYS A O 1
ATOM 1617 N N . GLY A 1 196 ? -12.428 -6.164 -2.473 1.00 95.00 196 GLY A N 1
ATOM 1618 C CA . GLY A 1 196 ? -13.252 -6.086 -1.267 1.00 95.00 196 GLY A CA 1
ATOM 1619 C C . GLY A 1 196 ? -12.609 -5.298 -0.123 1.00 95.00 196 GLY A C 1
ATOM 1620 O O . GLY A 1 196 ? -12.904 -5.574 1.042 1.00 95.00 196 GLY A O 1
ATOM 1621 N N . VAL A 1 197 ? -11.748 -4.323 -0.438 1.00 97.62 197 VAL A N 1
ATOM 1622 C CA . VAL A 1 197 ? -11.413 -3.250 0.511 1.00 97.62 197 VAL A CA 1
ATOM 1623 C C . VAL A 1 197 ? -12.708 -2.479 0.786 1.00 97.62 197 VAL A C 1
ATOM 1625 O O . VAL A 1 197 ? -13.391 -2.073 -0.151 1.00 97.62 197 VAL A O 1
ATOM 1628 N N . LYS A 1 198 ? -13.102 -2.334 2.056 1.00 92.81 198 LYS A N 1
ATOM 1629 C CA . LYS A 1 198 ? -14.455 -1.858 2.413 1.00 92.81 198 LYS A CA 1
ATOM 1630 C C . LYS A 1 198 ? -14.564 -0.340 2.394 1.00 92.81 198 LYS A C 1
ATOM 1632 O O . LYS A 1 198 ? -15.635 0.185 2.113 1.00 92.81 198 LYS A O 1
ATOM 1637 N N . GLU A 1 199 ? -13.464 0.343 2.692 1.00 92.94 199 GLU A N 1
ATOM 1638 C CA . GLU A 1 199 ? -13.329 1.787 2.540 1.00 92.94 199 GLU A CA 1
ATOM 1639 C C . GLU A 1 199 ? -11.956 2.147 1.967 1.00 92.94 199 GLU A C 1
ATOM 1641 O O . GLU A 1 199 ? -10.936 1.559 2.331 1.00 92.94 199 GLU A O 1
ATOM 1646 N N . TYR A 1 200 ? -11.929 3.145 1.089 1.00 93.25 200 TYR A N 1
ATOM 1647 C CA . TYR A 1 200 ? -10.710 3.687 0.503 1.00 93.25 200 TYR A CA 1
ATOM 1648 C C . TYR A 1 200 ? -10.756 5.215 0.578 1.00 93.25 200 TYR A C 1
ATOM 1650 O O . TYR A 1 200 ? -11.703 5.826 0.088 1.00 93.25 200 TYR A O 1
ATOM 1658 N N . TRP A 1 201 ? -9.768 5.827 1.234 1.00 92.75 201 TRP A N 1
ATOM 1659 C CA . TRP A 1 201 ? -9.686 7.278 1.442 1.00 92.75 201 TRP A CA 1
ATOM 1660 C C . TRP A 1 201 ? -8.494 7.859 0.663 1.00 92.75 201 TRP A C 1
ATOM 1662 O O . TRP A 1 201 ? -7.400 7.285 0.682 1.00 92.75 201 TRP A O 1
ATOM 1672 N N . THR A 1 202 ? -8.679 9.006 -0.002 1.00 85.94 202 THR A N 1
ATOM 1673 C CA . THR A 1 202 ? -7.657 9.613 -0.875 1.00 85.94 202 THR A CA 1
ATOM 1674 C C . THR A 1 202 ? -7.305 11.014 -0.384 1.00 85.94 202 THR A C 1
ATOM 1676 O O . THR A 1 202 ? -7.810 12.012 -0.881 1.00 85.94 202 THR A O 1
ATOM 1679 N N . ILE A 1 203 ? -6.392 11.117 0.584 1.00 83.56 203 ILE A N 1
ATOM 1680 C CA . ILE A 1 203 ? -6.038 12.422 1.160 1.00 83.56 203 ILE A CA 1
ATOM 1681 C C . ILE A 1 203 ? -5.411 13.308 0.076 1.00 83.56 203 ILE A C 1
ATOM 1683 O O . ILE A 1 203 ? -4.423 12.916 -0.550 1.00 83.56 203 ILE A O 1
ATOM 1687 N N . PHE A 1 204 ? -5.920 14.529 -0.106 1.00 78.06 204 PHE A N 1
ATOM 1688 C CA . PHE A 1 204 ? -5.367 15.538 -1.018 1.00 78.06 204 PHE A CA 1
ATOM 1689 C C . PHE A 1 204 ? -4.732 16.707 -0.233 1.00 78.06 204 PHE A C 1
ATOM 1691 O O . PHE A 1 204 ? -5.369 17.752 -0.069 1.00 78.06 204 PHE A O 1
ATOM 1698 N N . PRO A 1 205 ? -3.451 16.611 0.198 1.00 73.56 205 PRO A N 1
ATOM 1699 C CA . PRO A 1 205 ? -2.783 17.633 1.015 1.00 73.56 205 PRO A CA 1
ATOM 1700 C C . PRO A 1 205 ? -2.885 19.067 0.483 1.00 73.56 205 PRO A C 1
ATOM 1702 O O . PRO A 1 205 ? -3.103 20.001 1.245 1.00 73.56 205 PRO A O 1
ATOM 1705 N N . LYS A 1 206 ? -2.772 19.252 -0.841 1.00 69.38 206 LYS A N 1
ATOM 1706 C CA . LYS A 1 206 ? -2.856 20.576 -1.486 1.00 69.38 206 LYS A CA 1
ATOM 1707 C C . LYS A 1 206 ? -4.254 21.201 -1.482 1.00 69.38 206 LYS A C 1
ATOM 1709 O O . LYS A 1 206 ? -4.370 22.373 -1.822 1.00 69.38 206 LYS A O 1
ATOM 1714 N N . LYS A 1 207 ? -5.289 20.423 -1.168 1.00 67.50 207 LYS A N 1
ATOM 1715 C CA . LYS A 1 207 ? -6.685 20.863 -1.149 1.00 67.50 207 LYS A CA 1
ATOM 1716 C C . LYS A 1 207 ? -7.314 20.884 0.249 1.00 67.50 207 LYS A C 1
ATOM 1718 O O . LYS A 1 207 ? -8.333 21.536 0.418 1.00 67.50 207 LYS A O 1
ATOM 1723 N N . ARG A 1 208 ? -6.725 20.168 1.220 1.00 68.12 208 ARG A N 1
ATOM 1724 C CA . ARG A 1 208 ? -7.343 19.832 2.522 1.00 68.12 208 ARG A CA 1
ATOM 1725 C C . ARG A 1 208 ? -8.647 19.009 2.364 1.00 68.12 208 ARG A C 1
ATOM 1727 O O . ARG A 1 208 ? -9.608 19.216 3.091 1.00 68.12 208 ARG A O 1
ATOM 1734 N N . GLU A 1 209 ? -8.656 18.064 1.415 1.00 68.25 209 GLU A N 1
ATOM 1735 C CA . GLU A 1 209 ? -9.773 17.135 1.116 1.00 68.25 209 GLU A CA 1
ATOM 1736 C C . GLU A 1 209 ? -9.401 15.656 1.405 1.00 68.25 209 GLU A C 1
ATOM 1738 O O . GLU A 1 209 ? -8.209 15.319 1.450 1.00 68.25 209 GLU A O 1
ATOM 1743 N N . ILE A 1 210 ? -10.421 14.790 1.543 1.00 66.25 210 ILE A N 1
ATOM 1744 C CA . ILE A 1 210 ? -10.372 13.305 1.579 1.00 66.25 210 ILE A CA 1
ATOM 1745 C C . ILE A 1 210 ? -11.115 12.752 0.350 1.00 66.25 210 ILE A C 1
ATOM 1747 O O . ILE A 1 210 ? -12.108 13.410 -0.035 1.00 66.25 210 ILE A O 1
#

Sequence (210 aa):
MSNITIKALQNDLIQWIGAIDDAAVLKNLLHLKKKYNDDNKKKNKKKYFEEKSYYSLADLKKIVKKFPKDKKWKFQDIIKYFPKNLQHKVEILNNKIIIMASPSTIHQEISNDLSFLMTSFVKKNKLGKIYNAPMDTKFDDDNLEQPDILFIVITRLDIITKNFIDGAPDLIVEIMSPANKKKERDEKHDLYEKKGVKEYWTIFPKKREI

pLDDT: mean 80.4, std 20.84, range [26.02, 98.25]

Foldseek 3Di:
DPDVQVVVLVVVVVVVLVPDDDDPLVPVPPDDDDDDDDYDDDDDDDALADDDLAAAPVRVVVLVVVDDPPQQAWPVCCVHHHDPNYQWWFWFFQSDTDTHHHDDPVQVSVLVVSQVSVQVSCVVVVFFDKDAPPAFEDADGRTTGRAGMFTAGPVGCVQDDPGHRNAAGQETEHEDDPPCDPVNVVSVVVSNVVRNNNYYHYHDVVVSGD

Secondary structure (DSSP, 8-state):
--HHHHHHHHHHHHHHHHT--SSTGGGGTT-----------------SS---S---HHHHHHHHTTS-TTPPP-HHHHHHHS-SS-SS-EEEETTEEEEPPPPPHHHHHHHHHHHHHHHHHHHHTT-EEEEESS--EESSSS-EE--SEEEEEGGGGGGB-SSSEES--SEEEEE--TT--HHHHHHHHHHHHHTT-SEEEEEBTTTTB-

=== Feature glossary ===
The record interleaves many kinds of information about one protein. Here is each kind framed as the question it answers.

Q: What does the local fold look like, residue by residue?
A: A 3Di character summarizes, for each residue, the relative orientation of the Cα frame of its nearest spatial neighbor. Because it encodes fold topology rather than chemistry, 3Di alignments detect remote structural similarity that sequence alignment misses.

Q: Which residues are in helices, strands, or loops?
A: Secondary structure is the local, repeating backbone conformation. DSSP classifies it into eight states by reading the hydrogen-bond network: three helix types (H, G, I), two β types (E, B), two non-regular types (T, S), and unstructured coil (-).

Q: How big and how compact is the whole molecule?
A: Three whole-structure scalars: the radius of gyration (RMS distance of Cα from centroid, in Å), the count of Cα–Cα contacts (pairs closer than 8 Å and separated by more than four residues in sequence — i.e. tertiary, not local, contacts), and the bounding-box dimensions. Together they distinguish compact globular folds from extended fibres or disordered chains.

Q: How confident is the AlphaFold model at each residue?
A: For AlphaFold models, the B-factor field carries pLDDT — the model's own estimate of local accuracy on a 0–100 scale. Regions with pLDDT<50 should be treated as essentially unmodeled; they often correspond to intrinsically disordered segments.

Q: What family and function is it annotated with?
A: Functional annotations link the protein to curated databases. InterPro entries identify conserved domains and families by matching the sequence against member-database signatures (Pfam, PROSITE, CDD, …). Gene Ontology (GO) terms describe molecular function, biological process, and cellular component in a controlled vocabulary. CATH places the structure in a hierarchical fold classification (Class/Architecture/Topology/Homologous-superfamily). The organism is the source species.

Q: What known structures does this most resemble?
A: Nearest PDB neighbors are the top structural matches found by Foldseek when searching this structure against the entire Protein Data Bank. Each hit reports a TM-score (0 to 1; >0.5 almost always implies the same fold) and an E-value. These are *structural* homologs — they may share no detectable sequence similarity.

Q: Which residues are buried vs exposed?
A: Solvent-accessible surface area (SASA) is the area in Å² traced out by the centre of a 1.4 Å probe sphere (a water molecule) rolled over the protein's van der Waals surface (Shrake–Rupley / Lee–Richards construction). Buried residues have near-zero SASA; fully exposed residues can exceed 200 Å². The total SASA scales roughly with the number of surface residues.

Q: What are the backbone torsion angles?
A: φ (phi) and ψ (psi) are the two rotatable backbone dihedrals per residue: φ is the C(i-1)–N–Cα–C torsion, ψ is the N–Cα–C–N(i+1) torsion, both in degrees on (−180°, 180°]. α-helical residues cluster near (−60°, −45°); β-strand residues near (−120°, +130°). A Ramachandran plot is simply a scatter of (φ, ψ) for every residue.

Q: Are the domains correctly placed relative to each other?
A: Predicted aligned error is AlphaFold's pairwise confidence. Unlike pLDDT (per-residue), PAE is per-residue-pair and captures whether two parts of the structure are correctly placed relative to each other. Units are ångströms of expected positional error.

Q: What if only a Cα trace is available?
A: P-SEA three-state annotation labels each residue as helix, strand, or coil based purely on the geometry of the Cα trace. It serves as a fallback when the full backbone (and thus DSSP) is unavailable.

Q: What is the amino-acid chain?
A: This is the polypeptide sequence — one letter per residue, N-terminus first. Length ranges from a few dozen residues for small domains to over a thousand for large multi-domain proteins.

Q: What do the rendered images show?
A: The six renders are orthographic views along the three Cartesian axes in both directions. Representation (cartoon, sticks, or surface) and color scheme (sequence-rainbow or by-chain) vary across proteins so the training set covers all the common visualization conventions.

Q: What do the diagnostic plots show?
A: Plot images: a contact map (which residues are close in 3D, as an N×N binary image), a Ramachandran scatter (backbone torsion angles, revealing secondary-structure composition at a glance), and — for AlphaFold structures — a PAE heatmap (pairwise prediction confidence).

Q: How mobile is each atom in the crystal?
A: B-factor (Debye–Waller factor) reflects atomic displacement in the crystal lattice. It is an experimental observable (units Å²), not a prediction; low values mean the atom is pinned down, high values mean it moves or is heterogeneous across the crystal.

Q: Where is each backbone atom in 3D?
A: The mmCIF table is the protein's shape written out atom by atom. For each backbone N, Cα, C, and carbonyl O, it records an (x, y, z) coordinate triple in Å plus the residue type, chain letter, and residue number.